Protein 2QDL (pdb70)

InterPro domains:
  IPR002545 CheW-like domain [PF01584] (5-136)
  IPR002545 CheW-like domain [P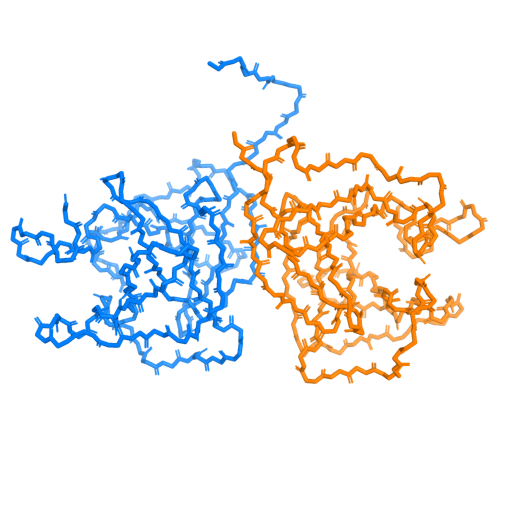S50851] (2-141)
  IPR002545 CheW-like domain [SM00260] (2-136)
  IPR036061 CheW-like domain superfamily [SSF50341] (4-137)
  IPR039315 Chemotaxis protein CheW [PTHR22617] (3-137)

B-factor: mean 21.85, std 10.13, range [3.33, 57.97]

Organism: Caldanaerobacter subterraneus subsp. tengcongensis (strain DSM 15242 / JCM 11007 / NBRC 100824 / MB4) (NCBI:txid273068)

Structure (mmCIF, N/CA/C/O backbone):
data_2QDL
#
_entry.id   2QDL
#
_cell.length_a   51.214
_cell.length_b   62.235
_cell.length_c   55.142
_cell.angle_alpha   90.00
_cell.angle_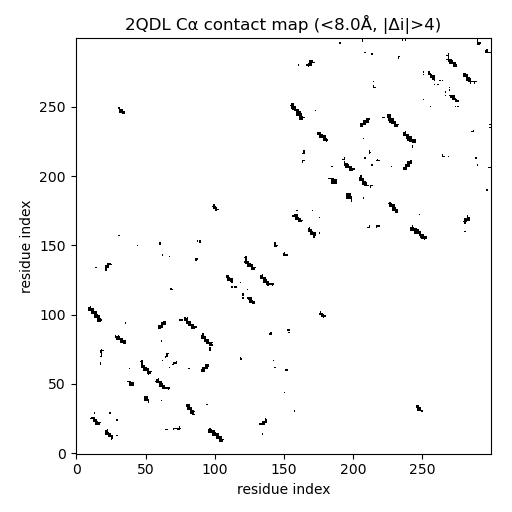beta   115.37
_cell.angle_gamma   90.00
#
_symmetry.space_group_name_H-M   'P 1 21 1'
#
loop_
_entity.id
_entity.type
_entity.pdbx_description
1 polymer 'Chemotaxis signal transduction protein'
2 non-polymer GLYCEROL
3 water water
#
loop_
_atom_site.group_PDB
_atom_site.id
_atom_site.type_symbol
_atom_site.label_atom_id
_atom_site.label_alt_id
_atom_site.label_comp_id
_atom_site.label_asym_id
_atom_site.label_entity_id
_atom_site.label_seq_id
_atom_site.pdbx_PDB_ins_code
_atom_site.Cartn_x
_atom_site.Cartn_y
_atom_site.Cartn_z
_atom_site.occupancy
_atom_site.B_iso_or_equiv
_atom_site.auth_seq_id
_atom_site.auth_comp_id
_atom_site.auth_asym_id
_atom_site.auth_atom_id
_atom_site.pdbx_PDB_model_num
ATOM 1 N N . LYS A 1 2 ? 22.511 36.624 13.797 1.00 29.00 2 LYS A N 1
ATOM 2 C CA . LYS A 1 2 ? 23.782 35.896 14.111 1.00 28.07 2 LYS A CA 1
ATOM 3 C C . LYS A 1 2 ? 25.009 36.801 13.894 1.00 28.03 2 LYS A C 1
ATOM 4 O O . LYS A 1 2 ? 25.193 37.331 12.788 1.00 28.76 2 LYS A O 1
ATOM 6 N N . HIS A 1 3 ? 25.834 36.969 14.933 1.00 26.19 3 HIS A N 1
ATOM 7 C CA . HIS A 1 3 ? 27.157 37.591 14.793 1.00 24.58 3 HIS A CA 1
ATOM 8 C C . HIS A 1 3 ? 28.217 36.601 14.312 1.00 23.24 3 HIS A C 1
ATOM 9 O O . HIS A 1 3 ? 28.468 35.601 14.956 1.00 23.24 3 HIS A O 1
ATOM 16 N N . HIS A 1 4 ? 28.838 36.896 13.179 1.00 21.51 4 HIS A N 1
ATOM 17 C CA . HIS A 1 4 ? 29.834 36.012 12.581 1.00 19.54 4 HIS A CA 1
ATOM 18 C C . HIS A 1 4 ? 31.249 36.441 12.974 1.00 18.72 4 HIS A C 1
ATOM 19 O O . HIS A 1 4 ? 31.490 37.586 13.377 1.00 18.90 4 HIS A O 1
ATOM 26 N N . HIS A 1 5 ? 32.179 35.507 12.853 1.00 17.72 5 HIS A N 1
ATOM 27 C CA . HIS A 1 5 ? 33.546 35.720 13.272 1.00 16.78 5 HIS A CA 1
ATOM 28 C C . HIS A 1 5 ? 34.451 35.549 12.073 1.00 16.21 5 HIS A C 1
ATOM 29 O O . HIS A 1 5 ? 34.210 34.694 11.232 1.00 16.51 5 HIS A O 1
ATOM 36 N N . HIS A 1 6 ? 35.511 36.337 11.986 1.00 15.73 6 HIS A N 1
ATOM 37 C CA . HIS A 1 6 ? 36.490 36.066 10.944 1.00 15.83 6 HIS A CA 1
ATOM 38 C C . HIS A 1 6 ? 37.911 35.756 11.481 1.00 16.50 6 HIS A C 1
ATOM 39 O O . HIS A 1 6 ? 38.932 36.012 10.809 1.00 17.26 6 HIS A O 1
ATOM 46 N N . HIS A 1 7 ? 37.976 35.226 12.696 1.00 16.76 7 HIS A N 1
ATOM 47 C CA . HIS A 1 7 ? 39.278 34.943 13.318 1.00 17.12 7 HIS A CA 1
ATOM 48 C C . HIS A 1 7 ? 40.116 33.910 12.540 1.00 16.19 7 HIS A C 1
ATOM 49 O O . HIS A 1 7 ? 41.297 34.091 12.313 1.00 16.18 7 HIS A O 1
ATOM 56 N N . HIS A 1 8 ? 39.498 32.816 12.149 1.00 15.62 8 HIS A N 1
ATOM 57 C CA . HIS A 1 8 ? 40.205 31.800 11.411 1.00 15.70 8 HIS A CA 1
ATOM 58 C C . HIS A 1 8 ? 39.257 31.199 10.383 1.00 15.51 8 HIS A C 1
ATOM 59 O O . HIS A 1 8 ? 38.045 31.290 10.529 1.00 15.73 8 HIS A O 1
ATOM 66 N N . PRO A 1 9 ? 39.808 30.613 9.317 1.00 16.20 9 PRO A N 1
ATOM 67 C CA . PRO A 1 9 ? 38.979 29.980 8.273 1.00 15.91 9 PRO A CA 1
ATOM 68 C C . PRO A 1 9 ? 38.006 28.926 8.835 1.00 16.19 9 PRO A C 1
ATOM 69 O O . PRO A 1 9 ? 38.396 28.077 9.657 1.00 14.48 9 PRO A O 1
ATOM 73 N N . MET A 1 10 ? 36.739 29.002 8.427 1.00 16.80 10 MET A N 1
ATOM 74 C CA . MET A 1 10 ? 35.771 27.975 8.783 1.00 17.78 10 MET A CA 1
ATOM 75 C C . MET A 1 10 ? 35.181 27.328 7.501 1.00 17.40 10 MET A C 1
ATOM 76 O O . MET A 1 10 ? 34.117 27.749 7.005 1.00 16.64 10 MET A O 1
ATOM 81 N N . PRO A 1 11 ? 35.890 26.305 6.963 1.00 17.50 11 PRO A N 1
ATOM 82 C CA . PRO A 1 11 ? 35.567 25.664 5.660 1.00 16.79 11 PRO A CA 1
ATOM 83 C C . PRO A 1 11 ? 34.231 24.936 5.634 1.00 16.02 11 PRO A C 1
ATOM 84 O O . PRO A 1 11 ? 33.746 24.504 6.672 1.00 16.10 11 PRO A O 1
ATOM 88 N N . LYS A 1 12 ? 33.639 24.808 4.447 1.00 15.59 12 LYS A N 1
ATOM 89 C CA . LYS A 1 12 ? 32.517 23.882 4.249 1.00 13.49 12 LYS A CA 1
ATOM 90 C C . LYS A 1 12 ? 32.951 22.467 4.678 1.00 13.24 12 LYS A C 1
ATOM 91 O O . LYS A 1 12 ? 34.007 21.962 4.228 1.00 12.79 12 LYS A O 1
ATOM 97 N N . LYS A 1 13 ? 32.181 21.838 5.563 1.00 11.81 13 LYS A N 1
ATOM 98 C CA . LYS A 1 13 ? 32.483 20.459 5.988 1.00 13.13 13 LYS A CA 1
ATOM 99 C C . LYS A 1 13 ? 31.409 19.528 5.426 1.00 12.67 13 LYS A C 1
ATOM 100 O O . LYS A 1 13 ? 30.212 19.732 5.670 1.00 12.14 13 LYS A O 1
ATOM 106 N N . ILE A 1 14 ? 31.843 18.551 4.633 1.00 12.38 14 ILE A N 1
ATOM 107 C CA . ILE A 1 14 ? 30.942 17.549 4.075 1.00 13.34 14 ILE A CA 1
ATOM 108 C C . ILE A 1 14 ? 31.094 16.216 4.819 1.00 13.15 14 ILE A C 1
ATOM 109 O O . ILE A 1 14 ? 32.202 15.715 5.001 1.00 13.86 14 ILE A O 1
ATOM 114 N N . VAL A 1 15 ? 29.969 15.674 5.273 1.00 12.78 15 VAL A N 1
ATOM 115 C CA . VAL A 1 15 ? 29.884 14.298 5.777 1.00 12.00 15 VAL A CA 1
ATOM 116 C C . VAL A 1 15 ? 29.743 13.393 4.571 1.00 11.58 15 VAL A C 1
ATOM 117 O O . VAL A 1 15 ? 28.797 13.541 3.760 1.00 10.43 15 VAL A O 1
ATOM 121 N N . VAL A 1 16 ? 30.712 12.484 4.450 1.00 10.23 16 VAL A N 1
ATOM 122 C CA . VAL A 1 16 ? 30.819 11.571 3.327 1.00 9.61 16 VAL A CA 1
ATOM 123 C C . VAL A 1 16 ? 30.376 10.189 3.793 1.00 9.84 16 VAL A C 1
ATOM 124 O O . VAL A 1 16 ? 30.814 9.682 4.839 1.00 10.74 16 VAL A O 1
ATOM 128 N N . PHE A 1 17 ? 29.473 9.604 3.022 1.00 9.60 17 PHE A N 1
ATOM 129 C CA . PHE A 1 17 ? 28.928 8.316 3.302 1.00 10.28 17 PHE A CA 1
ATOM 130 C C . PHE A 1 17 ? 28.903 7.523 2.013 1.00 11.10 17 PHE A C 1
ATOM 131 O O . PHE A 1 17 ? 28.974 8.075 0.917 1.00 11.59 17 PHE A O 1
ATOM 139 N N . SER A 1 18 ? 28.810 6.205 2.116 1.00 11.24 18 SER A N 1
ATOM 140 C CA . SER A 1 18 ? 28.845 5.443 0.896 1.00 9.88 18 SER A CA 1
ATOM 141 C C . SER A 1 18 ? 27.503 4.762 0.668 1.00 8.48 18 SER A C 1
ATOM 142 O O . SER A 1 18 ? 26.770 4.506 1.608 1.00 5.54 18 SER A O 1
ATOM 145 N N . LEU A 1 19 ? 27.181 4.558 -0.606 1.00 8.09 19 LEU A N 1
ATOM 146 C CA . LEU A 1 19 ? 26.034 3.749 -1.033 1.00 9.21 19 LEU A CA 1
ATOM 147 C C . LEU A 1 19 ? 26.589 2.768 -2.075 1.00 10.41 19 LEU A C 1
ATOM 148 O O . LEU A 1 19 ? 27.012 3.196 -3.140 1.00 10.24 19 LEU A O 1
ATOM 153 N N . ALA A 1 20 ? 26.617 1.476 -1.744 1.00 12.32 20 ALA A N 1
ATOM 154 C CA . ALA A 1 20 ? 27.266 0.461 -2.585 1.00 14.72 20 ALA A CA 1
ATOM 155 C C . ALA A 1 20 ? 28.693 0.945 -2.895 1.00 16.75 20 ALA A C 1
ATOM 156 O O . ALA A 1 20 ? 29.445 1.297 -1.966 1.00 16.77 20 ALA A O 1
ATOM 158 N N . GLU A 1 21 ? 29.079 1.014 -4.165 1.00 18.63 21 GLU A N 1
ATOM 159 C CA . GLU A 1 21 ? 30.476 1.371 -4.422 1.00 22.03 21 GLU A CA 1
ATOM 160 C C . GLU A 1 21 ? 30.691 2.895 -4.648 1.00 21.99 21 GLU A C 1
ATOM 161 O O . GLU A 1 21 ? 31.714 3.302 -5.206 1.00 23.51 21 GLU A O 1
ATOM 167 N N . GLU A 1 22 ? 29.749 3.731 -4.194 1.00 20.99 22 GLU A N 1
ATOM 168 C CA . GLU A 1 22 ? 29.775 5.158 -4.550 1.00 19.54 22 GLU A CA 1
ATOM 169 C C . GLU A 1 22 ? 29.764 6.091 -3.321 1.00 18.30 22 GLU A C 1
ATOM 170 O O . GLU A 1 22 ? 29.263 5.714 -2.247 1.00 18.32 22 GLU A O 1
ATOM 176 N N . LEU A 1 23 ? 30.321 7.286 -3.490 1.00 16.25 23 LEU A N 1
ATOM 177 C CA . LEU A 1 23 ? 30.452 8.257 -2.389 1.00 15.99 23 LEU A CA 1
ATOM 178 C C . LEU A 1 23 ? 29.465 9.387 -2.565 1.00 14.69 23 LEU A C 1
ATOM 179 O O . LEU A 1 23 ? 29.302 9.900 -3.675 1.00 14.15 23 LEU A O 1
ATOM 184 N N . TYR A 1 24 ? 28.792 9.736 -1.473 1.00 12.56 24 TYR A N 1
ATOM 185 C CA . TYR A 1 24 ? 27.819 10.812 -1.471 1.00 13.51 24 TYR A CA 1
ATOM 186 C C . TYR A 1 24 ? 28.127 11.701 -0.290 1.00 12.88 24 TYR A C 1
ATOM 187 O O . TYR A 1 24 ? 28.751 11.245 0.682 1.00 12.69 24 TYR A O 1
ATOM 196 N N . GLY A 1 25 ? 27.698 12.957 -0.358 1.00 12.75 25 GLY A N 1
ATOM 197 C CA . GLY A 1 25 ? 27.871 13.835 0.791 1.00 12.13 25 GLY A CA 1
ATOM 198 C C . GLY A 1 25 ? 26.743 14.792 1.127 1.00 11.83 25 GLY A C 1
ATOM 199 O O . GLY A 1 25 ? 25.904 15.126 0.282 1.00 11.32 25 GLY A O 1
ATOM 200 N N . LEU A 1 26 ? 26.755 15.242 2.378 1.00 11.08 26 LEU A N 1
ATOM 201 C CA . LEU A 1 26 ? 25.885 16.313 2.842 1.00 12.24 26 LEU A CA 1
ATOM 202 C C . LEU A 1 26 ? 26.713 17.283 3.671 1.00 11.72 26 LEU A C 1
ATOM 203 O O . LEU A 1 26 ? 27.653 16.867 4.368 1.00 11.21 26 LEU A O 1
ATOM 208 N N . ASP A 1 27 ? 26.367 18.560 3.599 1.00 11.96 27 ASP A N 1
ATOM 209 C CA . ASP A 1 27 ? 26.931 19.545 4.506 1.00 12.28 27 ASP A CA 1
ATOM 210 C C . ASP A 1 27 ? 26.546 19.110 5.914 1.00 11.95 27 ASP A C 1
ATOM 211 O O . ASP A 1 27 ? 25.406 18.753 6.165 1.00 11.09 27 ASP A O 1
ATOM 216 N N . ILE A 1 28 ? 27.522 19.111 6.817 1.00 12.47 28 ILE A N 1
ATOM 217 C CA . ILE A 1 28 ? 27.289 18.846 8.247 1.00 12.36 28 ILE A CA 1
ATOM 218 C C . ILE A 1 28 ? 26.120 19.685 8.813 1.00 12.15 28 ILE A C 1
ATOM 219 O O . ILE A 1 28 ? 25.426 19.239 9.711 1.00 12.19 28 ILE A O 1
ATOM 224 N N . PHE A 1 29 ? 25.906 20.884 8.272 1.00 12.17 29 PHE A N 1
ATOM 225 C CA . PHE A 1 29 ? 24.806 21.744 8.660 1.00 12.63 29 PHE A CA 1
ATOM 226 C C . PHE A 1 29 ? 23.459 21.052 8.439 1.00 13.74 29 PHE A C 1
ATOM 227 O O . PHE A 1 29 ? 22.516 21.285 9.192 1.00 14.36 29 PHE A O 1
ATOM 235 N N . ASP A 1 30 ? 23.363 20.210 7.403 1.00 13.58 30 ASP A N 1
ATOM 236 C CA . ASP A 1 30 ? 22.128 19.472 7.110 1.00 13.98 30 ASP A CA 1
ATOM 237 C C . ASP A 1 30 ? 21.992 18.148 7.845 1.00 14.28 30 ASP A C 1
ATOM 238 O O . ASP A 1 30 ? 20.916 17.536 7.820 1.00 14.82 30 ASP A O 1
ATOM 243 N N . VAL A 1 31 ? 23.079 17.705 8.484 1.00 13.78 31 VAL A N 1
ATOM 244 C CA . VAL A 1 31 ? 23.099 16.470 9.276 1.00 13.03 31 VAL A CA 1
ATOM 245 C C . VAL A 1 31 ? 22.766 16.763 10.763 1.00 13.68 31 VAL A C 1
ATOM 246 O O . VAL A 1 31 ? 23.633 17.183 11.538 1.00 14.51 31 VAL A O 1
ATOM 250 N N . HIS A 1 32 ? 21.516 16.540 11.163 1.00 13.77 32 HIS A N 1
ATOM 251 C CA . HIS A 1 32 ? 21.054 16.830 12.530 1.00 13.74 32 HIS A CA 1
ATOM 252 C C . HIS A 1 32 ? 21.567 15.783 13.527 1.00 13.33 32 HIS A C 1
ATOM 253 O O . HIS A 1 32 ? 21.942 16.090 14.655 1.00 12.63 32 HIS A O 1
ATOM 260 N N . GLU A 1 33 ? 21.564 14.539 13.099 1.00 12.21 33 GLU A N 1
ATOM 261 C CA . GLU A 1 33 ? 22.108 13.460 13.879 1.00 13.39 33 GLU A CA 1
ATOM 262 C C . GLU A 1 33 ? 22.243 12.218 13.008 1.00 12.88 33 GLU A C 1
ATOM 263 O O . GLU A 1 33 ? 21.803 12.194 11.855 1.00 11.74 33 GLU A O 1
ATOM 269 N N . VAL A 1 34 ? 22.904 11.216 13.564 1.00 12.52 34 VAL A N 1
ATOM 270 C CA . VAL A 1 34 ? 23.123 9.972 12.894 1.00 12.96 34 VAL A CA 1
ATOM 271 C C . VAL A 1 34 ? 22.755 8.874 13.887 1.00 14.11 34 VAL A C 1
ATOM 272 O O . VAL A 1 34 ? 23.373 8.765 14.960 1.00 13.74 34 VAL A O 1
ATOM 276 N N . VAL A 1 35 ? 21.758 8.073 13.534 1.00 14.58 35 VAL A N 1
ATOM 277 C CA . VAL A 1 35 ? 21.325 6.953 14.387 1.00 16.04 35 VAL A CA 1
ATOM 278 C C . VAL A 1 35 ? 21.664 5.626 13.712 1.00 17.25 35 VAL A C 1
ATOM 279 O O . VAL A 1 35 ? 21.884 5.587 12.518 1.00 16.57 35 VAL A O 1
ATOM 283 N N . LYS A 1 36 ? 21.709 4.537 14.462 1.00 20.26 36 LYS A N 1
ATOM 284 C CA . LYS A 1 36 ? 21.857 3.212 13.820 1.00 23.51 36 LYS A CA 1
ATOM 285 C C . LYS A 1 36 ? 20.690 2.736 12.897 1.00 25.31 36 LYS A C 1
ATOM 286 O O . LYS A 1 36 ? 19.501 3.040 13.153 1.00 24.83 36 LYS A O 1
ATOM 292 N N . ASP A 1 37 ? 21.058 1.995 11.832 1.00 26.84 37 ASP A N 1
ATOM 293 C CA . ASP A 1 37 ? 20.114 1.438 10.853 1.00 28.54 37 ASP A CA 1
ATOM 294 C C . ASP A 1 37 ? 19.434 0.202 11.449 1.00 29.90 37 ASP A C 1
ATOM 295 O O . ASP A 1 37 ? 19.693 -0.926 11.022 1.00 30.86 37 ASP A O 1
ATOM 300 N N . VAL A 1 38 ? 18.572 0.426 12.438 1.00 30.42 38 VAL A N 1
ATOM 301 C CA . VAL A 1 38 ? 17.836 -0.651 13.105 1.00 31.13 38 VAL A CA 1
ATOM 302 C C . VAL A 1 38 ? 16.406 -0.227 13.512 1.00 30.59 38 VAL A C 1
ATOM 303 O O . VAL A 1 38 ? 16.109 0.973 13.735 1.00 30.07 38 VAL A O 1
ATOM 307 N N . SER A 1 39 ? 15.537 -1.241 13.595 1.00 29.86 39 SER A N 1
ATOM 308 C CA . SER A 1 39 ? 14.123 -1.065 13.963 1.00 28.31 39 SER A CA 1
ATOM 309 C C . SER A 1 39 ? 13.405 -0.043 13.085 1.00 26.16 39 SER A C 1
ATOM 310 O O . SER A 1 39 ? 12.760 0.892 13.566 1.00 26.05 39 SER A O 1
ATOM 313 N N . ILE A 1 40 ? 13.547 -0.232 11.780 1.00 24.03 40 ILE A N 1
ATOM 314 C CA . ILE A 1 40 ? 12.695 0.452 10.821 1.00 21.90 40 ILE A CA 1
ATOM 315 C C . ILE A 1 40 ? 11.427 -0.396 10.719 1.00 21.47 40 ILE A C 1
ATOM 316 O O . ILE A 1 40 ? 11.495 -1.604 10.506 1.00 21.17 40 ILE A O 1
ATOM 321 N N . THR A 1 41 ? 10.286 0.238 10.959 1.00 20.44 41 THR A N 1
ATOM 322 C CA . THR A 1 41 ? 9.022 -0.449 10.851 1.00 19.02 41 THR A CA 1
ATOM 323 C C . THR A 1 41 ? 8.453 -0.128 9.490 1.00 19.55 41 THR A C 1
ATOM 324 O O . THR A 1 41 ? 8.192 1.037 9.164 1.00 18.55 41 THR A O 1
ATOM 328 N N . LYS A 1 42 ? 8.273 -1.174 8.696 1.00 20.63 42 LYS A N 1
ATOM 329 C CA . LYS A 1 42 ? 7.735 -1.025 7.363 1.00 22.86 42 LYS A CA 1
ATOM 330 C C . LYS A 1 42 ? 6.276 -0.599 7.443 1.00 22.32 42 LYS A C 1
ATOM 331 O O . LYS A 1 42 ? 5.510 -1.119 8.256 1.00 22.76 42 LYS A O 1
ATOM 337 N N . ILE A 1 43 ? 5.913 0.354 6.599 1.00 22.55 43 ILE A N 1
ATOM 338 C CA . ILE A 1 43 ? 4.555 0.880 6.553 1.00 23.11 43 ILE A CA 1
ATOM 339 C C . ILE A 1 43 ? 3.856 0.418 5.265 1.00 23.25 43 ILE A C 1
ATOM 340 O O . ILE A 1 43 ? 4.366 0.690 4.170 1.00 22.73 43 ILE A O 1
ATOM 345 N N . PRO A 1 44 ? 2.683 -0.259 5.391 1.00 23.42 44 PRO A N 1
ATOM 346 C CA . PRO A 1 44 ? 1.955 -0.773 4.217 1.00 23.30 44 PRO A CA 1
ATOM 347 C C . PRO A 1 44 ? 1.566 0.352 3.267 1.00 22.71 44 PRO A C 1
ATOM 348 O O . PRO A 1 44 ? 1.387 1.484 3.698 1.00 22.45 44 PRO A O 1
ATOM 352 N N . GLU A 1 45 ? 1.453 0.038 1.978 1.00 23.28 45 GLU A N 1
ATOM 353 C CA . GLU A 1 45 ? 0.933 0.978 0.970 1.00 23.51 45 GLU A CA 1
ATOM 354 C C . GLU A 1 45 ? 1.827 2.172 0.697 1.00 22.85 45 GLU A C 1
ATOM 355 O O . GLU A 1 45 ? 1.347 3.213 0.251 1.00 23.40 45 GLU A O 1
ATOM 361 N N . THR A 1 46 ? 3.126 2.049 0.974 1.00 22.05 46 THR A N 1
ATOM 362 C CA . THR A 1 46 ? 4.077 3.112 0.619 1.00 20.48 46 THR A CA 1
ATOM 363 C C . THR A 1 46 ? 4.973 2.664 -0.535 1.00 20.42 46 THR A C 1
ATOM 364 O O . THR A 1 46 ? 5.163 1.461 -0.741 1.00 19.34 46 THR A O 1
ATOM 368 N N . PRO A 1 47 ? 5.560 3.629 -1.275 1.00 20.70 47 PRO A N 1
ATOM 369 C CA . PRO A 1 47 ? 6.567 3.271 -2.269 1.00 20.54 47 PRO A CA 1
ATOM 370 C C . PRO A 1 47 ? 7.688 2.445 -1.648 1.00 20.63 47 PRO A C 1
ATOM 371 O O . PRO A 1 47 ? 8.027 2.608 -0.462 1.00 19.90 47 PRO A O 1
ATOM 375 N N . GLU A 1 48 ? 8.256 1.564 -2.453 1.00 20.61 48 GLU A N 1
ATOM 376 C CA . GLU A 1 48 ? 9.363 0.719 -2.026 1.00 21.64 48 GLU A CA 1
ATOM 377 C C . GLU A 1 48 ? 10.550 1.493 -1.440 1.00 20.23 48 GLU A C 1
ATOM 378 O O . GLU A 1 48 ? 11.208 1.000 -0.538 1.00 20.46 48 GLU A O 1
ATOM 384 N N . PHE A 1 49 ? 10.828 2.688 -1.958 1.00 18.99 49 PHE A N 1
ATOM 385 C CA . PHE A 1 49 ? 11.981 3.480 -1.491 1.00 18.72 49 PHE A CA 1
ATOM 386 C C . PHE A 1 49 ? 11.752 4.090 -0.107 1.00 18.37 49 PHE A C 1
ATOM 387 O O . PHE A 1 49 ? 12.702 4.509 0.537 1.00 17.57 49 PHE A O 1
ATOM 395 N N . ILE A 1 50 ? 10.485 4.146 0.336 1.00 18.38 50 ILE A N 1
ATOM 396 C CA . ILE A 1 50 ? 10.165 4.457 1.731 1.00 18.25 50 ILE A CA 1
ATOM 397 C C . ILE A 1 50 ? 10.275 3.191 2.567 1.00 17.84 50 ILE A C 1
ATOM 398 O O . ILE A 1 50 ? 9.332 2.392 2.656 1.00 18.49 50 ILE A O 1
ATOM 403 N N . GLU A 1 51 ? 11.436 3.004 3.182 1.00 16.36 51 GLU A N 1
ATOM 404 C CA . GLU A 1 51 ? 11.689 1.773 3.914 1.00 15.40 51 GLU A CA 1
ATOM 405 C C . GLU A 1 51 ? 10.713 1.612 5.061 1.00 14.10 51 GLU A C 1
ATOM 406 O O . GLU A 1 51 ? 10.357 0.493 5.428 1.00 13.62 51 GLU A O 1
ATOM 412 N N . GLY A 1 52 ? 10.316 2.739 5.660 1.00 13.51 52 GLY A N 1
ATOM 413 C CA . GLY A 1 52 ? 9.426 2.706 6.793 1.00 12.43 52 GLY A CA 1
ATOM 414 C C . GLY A 1 52 ? 9.618 3.847 7.740 1.00 12.49 52 GLY A C 1
ATOM 415 O O . GLY A 1 52 ? 10.003 4.941 7.347 1.00 13.04 52 GLY A O 1
ATOM 416 N N . ILE A 1 53 ? 9.352 3.590 9.005 1.00 12.09 53 ILE A N 1
ATOM 417 C CA . ILE A 1 53 ? 9.481 4.621 9.980 1.00 13.48 53 ILE A CA 1
ATOM 418 C C . ILE A 1 53 ? 10.283 4.173 11.180 1.00 12.67 53 ILE A C 1
ATOM 419 O O . ILE A 1 53 ? 10.370 2.987 11.479 1.00 12.66 53 ILE A O 1
ATOM 424 N N . ILE A 1 54 ? 10.892 5.145 11.844 1.00 12.32 54 ILE A N 1
ATOM 425 C CA . ILE A 1 54 ? 11.515 4.931 13.148 1.00 11.98 54 ILE A CA 1
ATOM 426 C C . ILE A 1 54 ? 10.833 5.820 14.206 1.00 12.72 54 ILE A C 1
ATOM 427 O O . ILE A 1 54 ? 10.280 6.887 13.915 1.00 12.27 54 ILE A O 1
ATOM 432 N N . ASN A 1 55 ? 10.856 5.338 15.435 1.00 13.38 55 ASN A N 1
ATOM 433 C CA . ASN A 1 55 ? 10.365 6.089 16.560 1.00 14.63 55 ASN A CA 1
ATOM 434 C C . ASN A 1 55 ? 11.574 6.644 17.273 1.00 15.12 55 ASN A C 1
ATOM 435 O O . ASN A 1 55 ? 12.283 5.902 17.968 1.00 15.67 55 ASN A O 1
ATOM 440 N N . LEU A 1 56 ? 11.840 7.924 17.075 1.00 15.35 56 LEU A N 1
ATOM 441 C CA . LEU A 1 56 ? 13.038 8.515 17.665 1.00 16.18 56 LEU A CA 1
ATOM 442 C C . LEU A 1 56 ? 12.626 9.484 18.754 1.00 16.65 56 LEU A C 1
ATOM 443 O O . LEU A 1 56 ? 12.084 10.526 18.454 1.00 16.37 56 LEU A O 1
ATOM 448 N N . ARG A 1 57 ? 12.839 9.095 20.013 1.00 18.11 57 ARG A N 1
ATOM 449 C CA . ARG A 1 57 ? 12.437 9.891 21.189 1.00 19.70 57 ARG A CA 1
ATOM 450 C C . ARG A 1 57 ? 10.966 10.338 21.159 1.00 19.44 57 ARG A C 1
ATOM 451 O O . ARG A 1 57 ? 10.654 11.469 21.533 1.00 20.57 57 ARG A O 1
ATOM 459 N N . GLY A 1 58 ? 10.074 9.465 20.691 1.00 19.69 58 GLY A N 1
ATOM 460 C CA . GLY A 1 58 ? 8.634 9.755 20.679 1.00 18.04 58 GLY A CA 1
ATOM 461 C C . GLY A 1 58 ? 8.138 10.387 19.395 1.00 18.46 58 GLY A C 1
ATOM 462 O O . GLY A 1 58 ? 6.948 10.673 19.268 1.00 16.52 58 GLY A O 1
ATOM 463 N N . LYS A 1 59 ? 9.043 10.638 18.443 1.00 18.43 59 LYS A N 1
ATOM 464 C CA . LYS A 1 59 ? 8.631 11.192 17.145 1.00 19.80 59 LYS A CA 1
ATOM 465 C C . LYS A 1 59 ? 8.723 10.187 16.002 1.00 19.46 59 LYS A C 1
ATOM 466 O O . LYS A 1 59 ? 9.685 9.409 15.901 1.00 19.64 59 LYS A O 1
ATOM 472 N N . ILE A 1 60 ? 7.716 10.250 15.137 1.00 18.98 60 ILE A N 1
ATOM 473 C CA . ILE A 1 60 ? 7.629 9.441 13.934 1.00 18.73 60 ILE A CA 1
ATOM 474 C C . ILE A 1 60 ? 8.539 10.050 12.865 1.00 17.30 60 ILE A C 1
ATOM 475 O O . ILE A 1 60 ? 8.344 11.192 12.462 1.00 17.72 60 ILE A O 1
ATOM 480 N N . ILE A 1 61 ? 9.518 9.273 12.399 1.00 15.75 61 ILE A N 1
ATOM 481 C CA . ILE A 1 61 ? 10.435 9.754 11.364 1.00 13.78 61 ILE A CA 1
ATOM 482 C C . ILE A 1 61 ? 10.437 8.804 10.168 1.00 13.34 61 ILE A C 1
ATOM 483 O O . ILE A 1 61 ? 10.877 7.650 10.290 1.00 12.72 61 ILE A O 1
ATOM 488 N N . PRO A 1 62 ? 9.962 9.296 9.002 1.00 12.70 62 PRO A N 1
ATOM 489 C CA . PRO A 1 62 ? 10.015 8.470 7.804 1.00 12.51 62 PRO A CA 1
ATOM 490 C C . PRO A 1 62 ? 11.451 8.298 7.275 1.00 11.99 62 PRO A C 1
ATOM 491 O O . PRO A 1 62 ? 12.204 9.259 7.202 1.00 12.66 62 PRO A O 1
ATOM 495 N N . VAL A 1 63 ? 11.790 7.068 6.908 1.00 11.75 63 VAL A N 1
ATOM 496 C CA . VAL A 1 63 ? 13.122 6.701 6.469 1.00 11.57 63 VAL A CA 1
ATOM 497 C C . VAL A 1 63 ? 13.109 6.255 5.010 1.00 11.77 63 VAL A C 1
ATOM 498 O O . VAL A 1 63 ? 12.347 5.409 4.618 1.00 10.79 63 VAL A O 1
ATOM 502 N N . ILE A 1 64 ?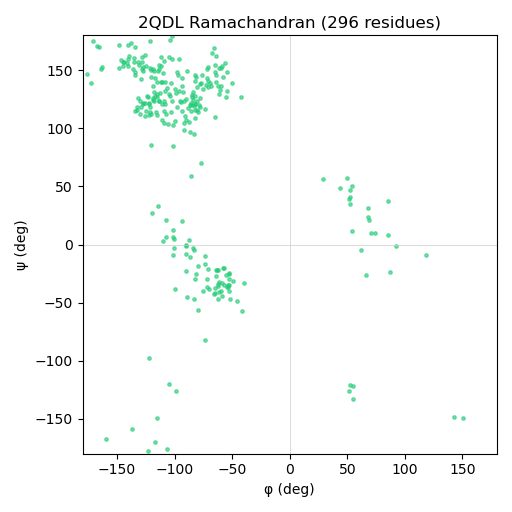 13.966 6.880 4.212 1.00 13.07 64 ILE A N 1
ATOM 503 C CA . ILE A 1 64 ? 14.105 6.542 2.803 1.00 13.09 64 ILE A CA 1
ATOM 504 C C . ILE A 1 64 ? 15.370 5.704 2.607 1.00 11.97 64 ILE A C 1
ATOM 505 O O . ILE A 1 64 ? 16.426 5.957 3.222 1.00 10.66 64 ILE A O 1
ATOM 510 N N . ASP A 1 65 ? 15.234 4.695 1.752 1.00 10.96 65 ASP A N 1
ATOM 511 C CA . ASP A 1 65 ? 16.354 3.941 1.253 1.00 10.86 65 ASP A CA 1
ATOM 512 C C . ASP A 1 65 ? 16.793 4.652 -0.015 1.00 10.18 65 ASP A C 1
ATOM 513 O O . ASP A 1 65 ? 16.076 4.625 -1.017 1.00 11.46 65 ASP A O 1
ATOM 518 N N . LEU A 1 66 ? 17.941 5.343 0.056 1.00 9.32 66 LEU A N 1
ATOM 519 C CA . LEU A 1 66 ? 18.492 6.131 -1.072 1.00 8.08 66 LEU A CA 1
ATOM 520 C C . LEU A 1 66 ? 18.839 5.296 -2.301 1.00 8.50 66 LEU A C 1
ATOM 521 O O . LEU A 1 66 ? 18.685 5.764 -3.426 1.00 9.32 66 LEU A O 1
ATOM 526 N N . LYS A 1 67 ? 19.322 4.074 -2.103 1.00 9.05 67 LYS A N 1
ATOM 527 C CA . LYS A 1 67 ? 19.629 3.178 -3.232 1.00 9.89 67 LYS A CA 1
ATOM 528 C C . LYS A 1 67 ? 18.387 2.872 -4.044 1.00 10.69 67 LYS A C 1
ATOM 529 O O . LYS A 1 67 ? 18.449 2.884 -5.274 1.00 10.92 67 LYS A O 1
ATOM 535 N N . LYS A 1 68 ? 17.258 2.657 -3.356 1.00 10.75 68 LYS A N 1
ATOM 536 C CA . LYS A 1 68 ? 15.974 2.416 -4.012 1.00 11.77 68 LYS A CA 1
ATOM 537 C C . LYS A 1 68 ? 15.427 3.695 -4.650 1.00 12.59 68 LYS A C 1
ATOM 538 O O . LYS A 1 68 ? 14.846 3.667 -5.753 1.00 13.81 68 LYS A O 1
ATOM 544 N N . ARG A 1 69 ? 15.643 4.819 -3.979 1.00 12.49 69 ARG A N 1
ATOM 545 C CA . ARG A 1 69 ? 15.275 6.119 -4.543 1.00 11.77 69 ARG A CA 1
ATOM 546 C C . ARG A 1 69 ? 16.091 6.479 -5.799 1.00 11.85 69 ARG A C 1
ATOM 547 O O . ARG A 1 69 ? 15.529 6.986 -6.783 1.00 11.71 69 ARG A O 1
ATOM 555 N N . PHE A 1 70 ? 17.406 6.216 -5.759 1.00 10.98 70 PHE A N 1
ATOM 556 C CA . PHE A 1 70 ? 18.310 6.567 -6.857 1.00 10.98 70 PHE A CA 1
ATOM 557 C C . PHE A 1 70 ? 18.485 5.465 -7.929 1.00 11.14 70 PHE A C 1
ATOM 558 O O . PHE A 1 70 ? 18.884 5.751 -9.036 1.00 11.53 70 PHE A O 1
ATOM 566 N N . GLY A 1 71 ? 18.217 4.211 -7.571 1.00 12.39 71 GLY A N 1
ATOM 567 C CA . GLY A 1 71 ? 18.427 3.052 -8.453 1.00 12.39 71 GLY A CA 1
ATOM 568 C C . GLY A 1 71 ? 19.849 2.526 -8.401 1.00 12.82 71 GLY A C 1
ATOM 569 O O . GLY A 1 71 ? 20.399 2.106 -9.401 1.00 13.59 71 GLY A O 1
ATOM 570 N N . ILE A 1 72 ? 20.440 2.552 -7.220 1.00 13.31 72 ILE A N 1
ATOM 571 C CA . ILE A 1 72 ? 21.801 2.049 -6.996 1.00 13.54 72 ILE A CA 1
ATOM 572 C C . ILE A 1 72 ? 21.718 0.570 -6.638 1.00 13.72 72 ILE A C 1
ATOM 573 O O . ILE A 1 72 ? 20.714 0.124 -6.053 1.00 14.39 72 ILE A O 1
ATOM 578 N N . GLY A 1 73 ? 22.746 -0.197 -6.998 1.00 12.92 73 GLY A N 1
ATOM 579 C CA . GLY A 1 73 ? 22.825 -1.596 -6.598 1.00 12.50 73 GLY A CA 1
ATOM 580 C C . GLY A 1 73 ? 22.606 -1.778 -5.108 1.00 12.85 73 GLY A C 1
ATOM 581 O O . GLY A 1 73 ? 23.130 -1.005 -4.282 1.00 11.77 73 GLY A O 1
ATOM 582 N N . LYS A 1 74 ? 21.847 -2.819 -4.750 1.00 13.11 74 LYS A N 1
ATOM 583 C CA . LYS A 1 74 ? 21.473 -3.037 -3.345 1.00 13.18 74 LYS A CA 1
ATOM 584 C C . LYS A 1 74 ? 22.538 -3.811 -2.598 1.00 14.04 74 LYS A C 1
ATOM 585 O O . LYS A 1 74 ? 22.272 -4.892 -2.066 1.00 12.82 74 LYS A O 1
ATOM 591 N N . ARG A 1 75 ? 23.755 -3.251 -2.561 1.00 14.78 75 ARG A N 1
ATOM 592 C CA . ARG A 1 75 ? 24.874 -3.880 -1.829 1.00 14.87 75 ARG A CA 1
ATOM 593 C C . ARG A 1 75 ? 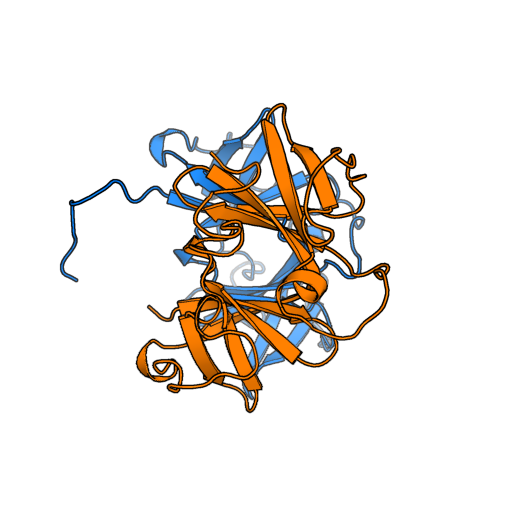25.495 -2.841 -0.901 1.00 13.91 75 ARG A C 1
ATOM 594 O O . ARG A 1 75 ? 25.369 -1.654 -1.142 1.00 13.10 75 ARG A O 1
ATOM 602 N N . GLY A 1 76 ? 26.172 -3.305 0.144 1.00 13.86 76 GLY A N 1
ATOM 603 C CA . GLY A 1 76 ? 27.022 -2.427 0.974 1.00 14.85 76 GLY A CA 1
ATOM 604 C C . GLY A 1 76 ? 26.549 -2.351 2.414 1.00 15.26 76 GLY A C 1
ATOM 605 O O . GLY A 1 76 ? 27.233 -1.803 3.268 1.00 14.57 76 GLY A O 1
ATOM 606 N N . LYS A 1 77 ? 25.376 -2.912 2.686 1.00 16.04 77 LYS A N 1
ATOM 607 C CA . LYS A 1 77 ? 24.844 -2.861 4.039 1.00 17.70 77 LYS A CA 1
ATOM 608 C C . LYS A 1 77 ? 25.656 -3.721 5.005 1.00 18.28 77 LYS A C 1
ATOM 609 O O . LYS A 1 77 ? 26.010 -4.850 4.682 1.00 19.02 77 LYS A O 1
ATOM 615 N N . SER A 1 78 ? 25.881 -3.196 6.205 1.00 18.97 78 SER A N 1
ATOM 616 C CA . SER A 1 78 ? 26.543 -3.920 7.287 1.00 19.05 78 SER A CA 1
ATOM 617 C C . SER A 1 78 ? 26.191 -3.265 8.640 1.00 19.55 78 SER A C 1
ATOM 618 O O . SER A 1 78 ? 25.294 -2.433 8.732 1.00 18.69 78 SER A O 1
ATOM 621 N N . LYS A 1 79 ? 26.917 -3.655 9.683 1.00 20.17 79 LYS A N 1
ATOM 622 C CA . LYS A 1 79 ? 26.786 -3.039 10.991 1.00 20.58 79 LYS A CA 1
ATOM 623 C C . LYS A 1 79 ? 27.157 -1.570 10.998 1.00 19.20 79 LYS A C 1
ATOM 624 O O . LYS A 1 79 ? 26.753 -0.845 11.902 1.00 19.53 79 LYS A O 1
ATOM 630 N N . ASP A 1 80 ? 27.950 -1.138 10.015 1.00 18.08 80 ASP A N 1
ATOM 631 C CA . ASP A 1 80 ? 28.278 0.267 9.853 1.00 16.66 80 ASP A CA 1
ATOM 632 C C . ASP A 1 80 ? 27.127 1.108 9.299 1.00 15.88 80 ASP A C 1
ATOM 633 O O . ASP A 1 80 ? 27.218 2.357 9.262 1.00 13.72 80 ASP A O 1
ATOM 638 N N . SER A 1 81 ? 26.061 0.438 8.843 1.00 14.45 81 SER A N 1
ATOM 639 C CA . SER A 1 81 ? 24.906 1.158 8.314 1.00 14.31 81 SER A CA 1
ATOM 640 C C . SER A 1 81 ? 24.336 2.109 9.375 1.00 13.40 81 SER A C 1
ATOM 641 O O . SER A 1 81 ? 24.339 1.800 10.568 1.00 13.05 81 SER A O 1
ATOM 644 N N . ARG A 1 82 ? 23.858 3.260 8.915 1.00 12.98 82 ARG A N 1
ATOM 645 C CA . ARG A 1 82 ? 23.261 4.266 9.786 1.00 11.84 82 ARG A CA 1
ATOM 646 C C . ARG A 1 82 ? 22.045 4.930 9.158 1.00 11.52 82 ARG A C 1
ATOM 647 O O . ARG A 1 82 ? 21.747 4.761 7.965 1.00 10.20 82 ARG A O 1
ATOM 655 N N . ILE A 1 83 ? 21.366 5.718 9.983 1.00 11.01 83 ILE A N 1
ATOM 656 C CA . ILE A 1 83 ? 20.307 6.578 9.527 1.00 11.27 83 ILE A CA 1
ATOM 657 C C . ILE A 1 83 ? 20.661 8.009 9.863 1.00 10.26 83 ILE A C 1
ATOM 658 O O . ILE A 1 83 ? 20.682 8.403 11.034 1.00 8.75 83 ILE A O 1
ATOM 663 N N . ILE A 1 84 ? 20.913 8.779 8.812 1.00 9.75 84 ILE A N 1
ATOM 664 C CA . ILE A 1 84 ? 21.201 10.213 8.943 1.00 10.35 84 ILE A CA 1
ATOM 665 C C . ILE A 1 84 ? 19.894 10.966 9.035 1.00 11.30 84 ILE A C 1
ATOM 666 O O . ILE A 1 84 ? 19.061 10.915 8.108 1.00 11.89 84 ILE A O 1
ATOM 671 N N . ILE A 1 85 ? 19.717 11.656 10.156 1.00 11.42 85 ILE A N 1
ATOM 672 C CA . ILE A 1 85 ? 18.530 12.482 10.368 1.00 11.71 85 ILE A CA 1
ATOM 673 C C . ILE A 1 85 ? 18.749 13.853 9.765 1.00 11.67 85 ILE A C 1
ATOM 674 O O . ILE A 1 85 ? 19.703 14.569 10.103 1.00 11.83 85 ILE A O 1
ATOM 679 N N . VAL A 1 86 ? 17.865 14.199 8.842 1.00 11.09 86 VAL A N 1
ATOM 680 C CA . VAL A 1 86 ? 17.893 15.495 8.182 1.00 11.26 86 VAL A CA 1
ATOM 681 C C . VAL A 1 86 ? 16.515 16.199 8.387 1.00 12.50 86 VAL A C 1
ATOM 682 O O . VAL A 1 86 ? 15.628 15.685 9.072 1.00 11.51 86 VAL A O 1
ATOM 686 N N . GLU A 1 87 ? 16.361 17.375 7.796 1.00 14.25 87 GLU A N 1
ATOM 687 C CA . GLU A 1 87 ? 15.112 18.131 7.863 1.00 16.56 87 GLU A CA 1
ATOM 688 C C . GLU A 1 87 ? 14.773 18.564 6.455 1.00 16.15 87 GLU A C 1
ATOM 689 O O . GLU A 1 87 ? 15.609 19.105 5.770 1.00 16.69 87 GLU A O 1
ATOM 695 N N . ILE A 1 88 ? 13.575 18.233 6.012 1.00 16.49 88 ILE A N 1
ATOM 696 C CA . ILE A 1 88 ? 13.124 18.514 4.671 1.00 17.35 88 ILE A CA 1
ATOM 697 C C . ILE A 1 88 ? 11.775 19.190 4.850 1.00 18.71 88 ILE A C 1
ATOM 698 O O . ILE A 1 88 ? 10.846 18.615 5.449 1.00 18.35 88 ILE A O 1
ATOM 703 N N . LEU A 1 89 ? 11.719 20.432 4.376 1.00 20.07 89 LEU A N 1
ATOM 704 C CA . LEU A 1 89 ? 10.561 21.301 4.476 1.00 20.93 89 LEU A CA 1
ATOM 705 C C . LEU A 1 89 ? 10.077 21.382 5.920 1.00 20.82 89 LEU A C 1
ATOM 706 O O . LEU A 1 89 ? 8.889 21.219 6.198 1.00 20.94 89 LEU A O 1
ATOM 711 N N . GLY A 1 90 ? 11.022 21.599 6.835 1.00 20.71 90 GLY A N 1
ATOM 712 C CA . GLY A 1 90 ? 10.714 21.746 8.256 1.00 20.93 90 GLY A CA 1
ATOM 713 C C . GLY A 1 90 ? 10.269 20.483 8.974 1.00 20.98 90 GLY A C 1
ATOM 714 O O . GLY A 1 90 ? 9.802 20.555 10.102 1.00 21.02 90 GLY A O 1
ATOM 715 N N . GLN A 1 91 ? 10.400 19.327 8.310 1.00 21.29 91 GLN A N 1
ATOM 716 C CA . GLN A 1 91 ? 10.052 18.020 8.874 1.00 20.82 91 GLN A CA 1
ATOM 717 C C . GLN A 1 91 ? 11.272 17.120 8.977 1.00 19.64 91 GLN A C 1
ATOM 718 O O . GLN A 1 91 ? 12.131 17.132 8.084 1.00 19.31 91 GLN A O 1
ATOM 724 N N . LYS A 1 92 ? 11.337 16.315 10.039 1.00 17.96 92 LYS A N 1
ATOM 725 C CA . LYS A 1 92 ? 12.409 15.334 10.194 1.00 17.33 92 LYS A CA 1
ATOM 726 C C . LYS A 1 92 ? 12.270 14.139 9.235 1.00 15.81 92 LYS A C 1
ATOM 727 O O . LYS A 1 92 ? 11.177 13.596 9.046 1.00 14.76 92 LYS A O 1
ATOM 733 N N . ALA A 1 93 ? 13.395 13.737 8.643 1.00 14.15 93 ALA A N 1
ATOM 734 C CA . ALA A 1 93 ? 13.447 12.587 7.747 1.00 12.76 93 ALA A CA 1
ATOM 735 C C . ALA A 1 93 ? 14.745 11.828 8.010 1.00 12.82 93 ALA A C 1
ATOM 736 O O . ALA A 1 93 ? 15.698 12.399 8.565 1.00 13.11 93 ALA A O 1
ATOM 738 N N . GLY A 1 94 ? 14.755 10.533 7.677 1.00 12.39 94 GLY A N 1
ATOM 739 C CA . GLY A 1 94 ? 15.918 9.678 7.831 1.00 10.37 94 GLY A CA 1
ATOM 740 C C . GLY A 1 94 ? 16.374 9.138 6.482 1.00 10.39 94 GLY A C 1
ATOM 741 O O . GLY A 1 94 ? 15.557 8.743 5.638 1.00 9.47 94 GLY A O 1
ATOM 742 N N . LEU A 1 95 ? 17.682 9.152 6.263 1.00 9.95 95 LEU A N 1
ATOM 743 C CA . LEU A 1 95 ? 18.278 8.619 5.035 1.00 9.64 95 LEU A CA 1
ATOM 744 C C . LEU A 1 95 ? 19.203 7.478 5.445 1.00 9.82 95 LEU A C 1
ATOM 745 O O . LEU A 1 95 ? 20.101 7.669 6.282 1.00 8.95 95 LEU A O 1
ATOM 750 N N . ILE A 1 96 ? 18.960 6.296 4.867 1.00 9.66 96 ILE A N 1
ATOM 751 C CA . ILE A 1 96 ? 19.817 5.129 5.080 1.00 9.67 96 ILE A CA 1
ATOM 752 C C . ILE A 1 96 ? 21.100 5.298 4.291 1.00 10.17 96 ILE A C 1
ATOM 753 O O . ILE A 1 96 ? 21.091 5.686 3.120 1.00 9.85 96 ILE A O 1
ATOM 758 N N . VAL A 1 97 ? 22.213 5.015 4.966 1.00 11.16 97 VAL A N 1
ATOM 759 C CA . VAL A 1 97 ? 23.552 5.040 4.356 1.00 10.07 97 VAL A CA 1
ATOM 760 C C . VAL A 1 97 ? 24.326 3.795 4.828 1.00 9.92 97 VAL A C 1
ATOM 761 O O . VAL A 1 97 ? 24.096 3.320 5.931 1.00 9.92 97 VAL A O 1
ATOM 765 N N . ASP A 1 98 ? 25.252 3.301 4.012 1.00 9.50 98 ASP A N 1
ATOM 766 C CA . ASP A 1 98 ? 26.079 2.145 4.372 1.00 11.43 98 ASP A CA 1
ATOM 767 C C . ASP A 1 98 ? 27.111 2.470 5.441 1.00 11.58 98 ASP A C 1
ATOM 768 O O . ASP A 1 98 ? 27.494 1.605 6.194 1.00 12.73 98 ASP A O 1
ATOM 773 N N . ALA A 1 99 ? 27.580 3.705 5.483 1.00 12.48 99 ALA A N 1
ATOM 774 C CA . ALA A 1 99 ? 28.578 4.103 6.485 1.00 12.92 99 ALA A CA 1
ATOM 775 C C . ALA A 1 99 ? 28.846 5.574 6.345 1.00 12.84 99 ALA A C 1
ATOM 776 O O . ALA A 1 99 ? 28.776 6.111 5.261 1.00 12.58 99 ALA A O 1
ATOM 778 N N . VAL A 1 100 ? 29.123 6.215 7.466 1.00 14.38 100 VAL A N 1
ATOM 779 C CA . VAL A 1 100 ? 29.702 7.543 7.511 1.00 14.33 100 VAL A CA 1
ATOM 780 C C . VAL A 1 100 ? 31.217 7.334 7.581 1.00 14.98 100 VAL A C 1
ATOM 781 O O . VAL A 1 100 ? 31.755 6.908 8.612 1.00 15.09 100 VAL A O 1
ATOM 785 N N . HIS A 1 101 ? 31.884 7.572 6.455 1.00 15.26 101 HIS A N 1
ATOM 786 C CA . HIS A 1 101 ? 33.333 7.364 6.347 1.00 16.12 101 HIS A CA 1
ATOM 787 C C . HIS A 1 101 ? 34.155 8.526 6.953 1.00 16.40 101 HIS A C 1
ATOM 788 O O . HIS A 1 101 ? 34.980 8.315 7.845 1.00 16.25 101 HIS A O 1
ATOM 795 N N . GLU A 1 102 ? 33.917 9.742 6.470 1.00 16.22 102 GLU A N 1
ATOM 796 C CA . GLU A 1 102 ? 34.716 10.884 6.882 1.00 16.82 102 GLU A CA 1
ATOM 797 C C . GLU A 1 102 ? 33.932 12.176 6.889 1.00 16.00 102 GLU A C 1
ATOM 798 O O . GLU A 1 102 ? 32.772 12.218 6.466 1.00 16.01 102 GLU A O 1
ATOM 804 N N . VAL A 1 103 ? 34.576 13.202 7.426 1.00 15.00 103 VAL A N 1
ATOM 805 C CA . VAL A 1 103 ? 34.101 14.558 7.438 1.00 14.62 103 VAL A CA 1
ATOM 806 C C . VAL A 1 103 ? 35.229 15.386 6.821 1.00 15.39 103 VAL A C 1
ATOM 807 O O . VAL A 1 103 ? 36.303 15.535 7.407 1.00 14.94 103 VAL A O 1
ATOM 811 N N . ILE A 1 104 ? 34.985 15.898 5.620 1.00 15.22 104 ILE A N 1
ATOM 812 C CA . ILE A 1 104 ? 36.021 16.638 4.915 1.00 16.76 104 ILE A CA 1
ATOM 813 C C . ILE A 1 104 ? 35.709 18.121 4.679 1.00 16.11 104 ILE A C 1
ATOM 814 O O . ILE A 1 104 ? 34.589 18.468 4.363 1.00 15.11 104 ILE A O 1
ATOM 819 N N . PRO A 1 105 ? 36.737 18.980 4.834 1.00 16.22 105 PRO A N 1
ATOM 820 C CA . PRO A 1 105 ? 36.636 20.398 4.518 1.00 15.86 105 PRO A CA 1
ATOM 821 C C . PRO A 1 105 ? 36.834 20.603 3.032 1.00 15.73 105 PRO A C 1
ATOM 822 O O . PRO A 1 105 ? 37.663 19.935 2.417 1.00 15.47 105 PRO A O 1
ATOM 826 N N . ILE A 1 106 ? 36.071 21.506 2.441 1.00 15.99 106 ILE A N 1
ATOM 827 C CA . ILE A 1 106 ? 36.219 21.751 1.016 1.00 17.30 106 ILE A CA 1
ATOM 828 C C . ILE A 1 106 ? 35.904 23.186 0.685 1.00 17.04 106 ILE A C 1
ATOM 829 O O . ILE A 1 106 ? 35.083 23.833 1.355 1.00 17.76 106 ILE A O 1
ATOM 834 N N . ASP A 1 107 ? 36.524 23.674 -0.375 1.00 16.86 107 ASP A N 1
ATOM 835 C CA . ASP A 1 107 ? 36.151 24.978 -0.931 1.00 16.74 107 ASP A CA 1
ATOM 836 C C . ASP A 1 107 ? 34.800 24.862 -1.661 1.00 16.74 107 ASP A C 1
ATOM 837 O O . ASP A 1 107 ? 34.662 24.140 -2.647 1.00 16.26 107 ASP A O 1
ATOM 842 N N . GLU A 1 108 ? 33.803 25.576 -1.162 1.00 17.78 108 GLU A N 1
ATOM 843 C CA . GLU A 1 108 ? 32.476 25.561 -1.756 1.00 18.46 108 GLU A CA 1
ATOM 844 C C . GLU A 1 108 ? 32.502 25.878 -3.261 1.00 19.79 108 GLU A C 1
ATOM 845 O O . GLU A 1 108 ? 31.628 25.440 -4.024 1.00 19.71 108 GLU A O 1
ATOM 851 N N . ASN A 1 109 ? 33.544 26.592 -3.679 1.00 21.44 109 ASN A N 1
ATOM 852 C CA . ASN A 1 109 ? 33.733 27.027 -5.073 1.00 22.95 109 ASN A CA 1
ATOM 853 C C . ASN A 1 109 ? 34.382 25.985 -5.972 1.00 23.78 109 ASN A C 1
ATOM 854 O O . ASN A 1 109 ? 34.533 26.187 -7.180 1.00 24.93 109 ASN A O 1
ATOM 859 N N . SER A 1 110 ? 34.754 24.863 -5.383 1.00 24.22 110 SER A N 1
ATOM 860 C CA . SER A 1 110 ? 35.194 23.714 -6.143 1.00 25.04 110 SER A CA 1
ATOM 861 C C . SER A 1 110 ? 33.979 22.814 -6.484 1.00 24.27 110 SER A C 1
ATOM 862 O O . SER A 1 110 ? 34.106 21.859 -7.243 1.00 24.64 110 SER A O 1
ATOM 865 N N . ILE A 1 111 ? 32.809 23.114 -5.915 1.00 23.25 111 ILE A N 1
ATOM 866 C CA . ILE A 1 111 ? 31.602 22.337 -6.183 1.00 22.61 111 ILE A CA 1
ATOM 867 C C . ILE A 1 111 ? 31.011 22.742 -7.552 1.00 23.16 111 ILE A C 1
ATOM 868 O O . ILE A 1 111 ? 30.648 23.898 -7.767 1.00 22.44 111 ILE A O 1
ATOM 873 N N . GLU A 1 112 ? 30.956 21.777 -8.470 1.00 23.51 112 GLU A N 1
ATOM 874 C CA . GLU A 1 112 ? 30.470 22.004 -9.827 1.00 25.07 112 GLU A CA 1
ATOM 875 C C . GLU A 1 112 ? 29.006 21.605 -9.970 1.00 24.67 112 GLU A C 1
ATOM 876 O O . GLU A 1 112 ? 28.566 20.641 -9.347 1.00 22.76 112 GLU A O 1
ATOM 882 N N . PRO A 1 113 ? 28.254 22.340 -10.823 1.00 25.30 113 PRO A N 1
ATOM 883 C CA . PRO A 1 113 ? 26.863 21.975 -11.099 1.00 24.93 113 PRO A CA 1
ATOM 884 C C . PRO A 1 113 ? 26.890 20.631 -11.804 1.00 24.51 113 PRO A C 1
ATOM 885 O O . PRO A 1 113 ? 27.852 20.356 -12.513 1.00 25.26 113 PRO A O 1
ATOM 889 N N . PRO A 1 114 ? 25.867 19.774 -11.609 1.00 23.89 114 PRO A N 1
ATOM 890 C CA . PRO A 1 114 ? 25.949 18.501 -12.315 1.00 23.80 114 PRO A CA 1
ATOM 891 C C . PRO A 1 114 ? 25.730 18.679 -13.825 1.00 23.18 114 PRO A C 1
ATOM 892 O O . PRO A 1 114 ? 25.025 19.601 -14.225 1.00 23.71 114 PRO A O 1
ATOM 896 N N . PRO A 1 115 ? 26.303 17.789 -14.653 1.00 23.04 115 PRO A N 1
ATOM 897 C CA . PRO A 1 115 ? 25.865 17.823 -16.059 1.00 22.79 115 PRO A CA 1
ATOM 898 C C . PRO A 1 115 ? 24.376 17.393 -16.108 1.00 22.52 115 PRO A C 1
ATOM 899 O O . PRO A 1 115 ? 23.863 16.907 -15.099 1.00 22.23 115 PRO A O 1
ATOM 903 N N . PRO A 1 116 ? 23.700 17.573 -17.267 1.00 22.01 116 PRO A N 1
ATOM 904 C CA . PRO A 1 116 ? 22.267 17.264 -17.400 1.00 21.17 116 PRO A CA 1
ATOM 905 C C . PRO A 1 116 ? 21.898 15.846 -16.965 1.00 20.06 116 PRO A C 1
ATOM 906 O O . PRO A 1 116 ? 20.853 15.647 -16.343 1.00 18.59 116 PRO A O 1
ATOM 910 N N . VAL A 1 117 ? 22.757 14.885 -17.308 1.00 18.78 117 VAL A N 1
ATOM 911 C CA . VAL A 1 117 ? 22.571 13.486 -16.963 1.00 18.57 117 VAL A CA 1
ATOM 912 C C . VAL A 1 117 ? 23.834 12.954 -16.274 1.00 18.92 117 VAL A C 1
ATOM 913 O O . VAL A 1 117 ? 24.934 12.983 -16.850 1.00 20.24 117 VAL A O 1
ATOM 917 N N . THR A 1 118 ? 23.690 12.473 -15.043 1.00 17.77 118 THR A N 1
ATOM 918 C CA . THR A 1 118 ? 24.869 12.051 -14.268 1.00 17.12 118 THR A CA 1
ATOM 919 C C . THR A 1 118 ? 24.609 10.731 -13.538 1.00 15.75 118 THR A C 1
ATOM 920 O O . THR A 1 118 ? 23.721 9.972 -13.933 1.00 15.93 118 THR A O 1
ATOM 924 N N . THR A 1 119 ? 25.383 10.442 -12.490 1.00 14.17 119 THR A N 1
ATOM 925 C CA . THR A 1 119 ? 25.235 9.194 -11.734 1.00 13.47 119 THR A CA 1
ATOM 926 C C . THR A 1 119 ? 23.792 8.928 -11.276 1.00 12.63 119 THR A C 1
ATOM 927 O O . THR A 1 119 ? 23.288 7.817 -11.407 1.00 13.64 119 THR A O 1
ATOM 931 N N . ILE A 1 120 ? 23.141 9.948 -10.712 1.00 12.12 120 ILE A N 1
ATOM 932 C CA . ILE A 1 120 ? 21.746 9.843 -10.267 1.00 10.55 120 ILE A CA 1
ATOM 933 C C . ILE A 1 120 ? 20.985 11.006 -10.876 1.00 10.36 120 ILE A C 1
ATOM 934 O O . ILE A 1 120 ? 21.604 11.960 -11.337 1.00 10.49 120 ILE A O 1
ATOM 939 N N . ASP A 1 121 ? 19.652 10.910 -10.918 1.00 10.71 121 ASP A N 1
ATOM 940 C CA . ASP A 1 121 ? 18.788 12.021 -11.359 1.00 10.69 121 ASP A CA 1
ATOM 941 C C . ASP A 1 121 ? 19.284 13.331 -10.762 1.00 11.65 121 ASP A C 1
ATOM 942 O O . ASP A 1 121 ? 19.429 13.434 -9.550 1.00 12.28 121 ASP A O 1
ATOM 947 N N . THR A 1 122 ? 19.518 14.330 -11.605 1.00 12.22 122 THR A N 1
ATOM 948 C CA . THR A 1 122 ? 19.891 15.656 -11.132 1.00 13.66 122 THR A CA 1
ATOM 949 C C . THR A 1 122 ? 18.876 16.286 -10.151 1.00 13.10 122 THR A C 1
ATOM 950 O O . THR A 1 122 ? 19.232 17.171 -9.406 1.00 12.41 122 THR A O 1
ATOM 954 N N . ALA A 1 123 ? 17.633 15.809 -10.138 1.00 13.00 123 ALA A N 1
ATOM 955 C CA . ALA A 1 123 ? 16.636 16.276 -9.162 1.00 12.73 123 ALA A CA 1
ATOM 956 C C . ALA A 1 123 ? 17.108 16.048 -7.731 1.00 11.85 123 ALA A C 1
ATOM 957 O O . ALA A 1 123 ? 16.614 16.669 -6.786 1.00 11.36 123 ALA A O 1
ATOM 959 N N . PHE A 1 124 ? 18.061 15.137 -7.588 1.00 12.83 124 PHE A N 1
ATOM 960 C CA . PHE A 1 124 ? 18.570 14.706 -6.270 1.00 13.28 124 PHE A CA 1
ATOM 961 C C . PHE A 1 124 ? 19.992 15.204 -6.037 1.00 13.40 124 PHE A C 1
ATOM 962 O O . PHE A 1 124 ? 20.622 14.849 -5.027 1.00 14.54 124 PHE A O 1
ATOM 970 N N . VAL A 1 125 ? 20.521 15.972 -6.979 1.00 13.27 125 VAL A N 1
ATOM 971 C CA . VAL A 1 125 ? 21.925 16.407 -6.907 1.00 13.50 125 VAL A CA 1
ATOM 972 C C . VAL A 1 125 ? 22.034 17.907 -6.706 1.00 13.95 125 VAL A C 1
ATOM 973 O O . VAL A 1 125 ? 21.483 18.695 -7.508 1.00 14.19 125 VAL A O 1
ATOM 977 N N . GLU A 1 126 ? 22.717 18.315 -5.635 1.00 13.85 126 GLU A N 1
ATOM 978 C CA . GLU A 1 126 ? 22.966 19.751 -5.397 1.00 13.72 126 GLU A CA 1
ATOM 979 C C . GLU A 1 126 ? 24.187 20.218 -6.209 1.00 14.45 126 GLU A C 1
ATOM 980 O O . GLU A 1 126 ? 24.170 21.266 -6.862 1.00 13.76 126 GLU A O 1
ATOM 986 N N . GLY A 1 127 ? 25.260 19.435 -6.152 1.00 13.71 127 GLY A N 1
ATOM 987 C CA . GLY A 1 127 ? 26.468 19.787 -6.855 1.00 14.03 127 GLY A CA 1
ATOM 988 C C . GLY A 1 127 ? 27.408 18.610 -6.790 1.00 15.14 127 GLY A C 1
ATOM 989 O O . GLY A 1 127 ? 27.119 17.604 -6.139 1.00 13.72 127 GLY A O 1
ATOM 990 N N . ILE A 1 128 ? 28.533 18.739 -7.479 1.00 16.05 128 ILE A N 1
ATOM 991 C CA . ILE A 1 128 ? 29.516 17.674 -7.508 1.00 18.66 128 ILE A CA 1
ATOM 992 C C . ILE A 1 128 ? 30.846 18.217 -6.990 1.00 20.14 128 ILE A C 1
ATOM 993 O O . ILE A 1 128 ? 31.390 19.165 -7.537 1.00 18.88 128 ILE A O 1
ATOM 998 N N . ALA A 1 129 ? 31.329 17.590 -5.935 1.00 22.91 129 ALA A N 1
ATOM 999 C 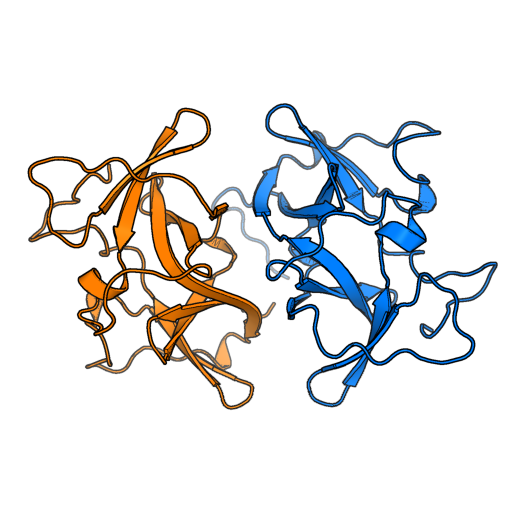CA . ALA A 1 129 ? 32.603 17.891 -5.322 1.00 27.31 129 ALA A CA 1
ATOM 1000 C C . ALA A 1 129 ? 33.596 16.795 -5.701 1.00 30.40 129 ALA A C 1
ATOM 1001 O O . ALA A 1 129 ? 33.225 15.706 -6.144 1.00 30.65 129 ALA A O 1
ATOM 1003 N N . LYS A 1 130 ? 34.878 17.073 -5.555 1.00 35.53 130 LYS A N 1
ATOM 1004 C CA . LYS A 1 130 ? 35.877 16.076 -5.961 1.00 39.67 130 LYS A CA 1
ATOM 1005 C C . LYS A 1 130 ? 36.987 15.894 -4.918 1.00 42.26 130 LYS A C 1
ATOM 1006 O O . LYS A 1 130 ? 37.762 16.823 -4.635 1.00 42.96 130 LYS A O 1
ATOM 1012 N N . THR A 1 131 ? 37.045 14.696 -4.340 1.00 44.93 131 THR A N 1
ATOM 1013 C CA . THR A 1 131 ? 37.912 14.448 -3.186 1.00 47.53 131 THR A CA 1
ATOM 1014 C C . THR A 1 131 ? 38.784 13.221 -3.365 1.00 48.65 131 THR A C 1
ATOM 1015 O O . THR A 1 131 ? 38.308 12.209 -3.892 1.00 49.23 131 THR A O 1
ATOM 1019 N N . ASP A 1 132 ? 40.031 13.297 -2.870 1.00 49.62 132 ASP A N 1
ATOM 1020 C CA . ASP A 1 132 ? 41.078 12.350 -3.237 1.00 49.94 132 ASP A CA 1
ATOM 1021 C C . ASP A 1 132 ? 41.103 12.340 -4.761 1.00 49.78 132 ASP A C 1
ATOM 1022 O O . ASP A 1 132 ? 41.291 13.384 -5.404 1.00 49.54 132 ASP A O 1
ATOM 1027 N N . ASP A 1 133 ? 40.872 11.154 -5.317 1.00 49.52 133 ASP A N 1
ATOM 1028 C CA . ASP A 1 133 ? 40.685 10.962 -6.744 1.00 49.33 133 ASP A CA 1
ATOM 1029 C C . ASP A 1 133 ? 39.225 10.499 -6.965 1.00 48.33 133 ASP A C 1
ATOM 1030 O O . ASP A 1 133 ? 38.914 9.730 -7.890 1.00 48.35 133 ASP A O 1
ATOM 1035 N N . LYS A 1 134 ? 38.341 11.004 -6.103 1.00 46.64 134 LYS A N 1
ATOM 1036 C CA . LYS A 1 134 ? 36.947 10.575 -6.026 1.00 44.79 134 LYS A CA 1
ATOM 1037 C C . LYS A 1 134 ? 35.985 11.676 -6.479 1.00 43.12 134 LYS A C 1
ATOM 1038 O O . LYS A 1 134 ? 36.294 12.883 -6.390 1.00 43.22 134 LYS A O 1
ATOM 1044 N N . MET A 1 135 ? 34.822 11.246 -6.968 1.00 40.53 135 MET A N 1
ATOM 1045 C CA . MET A 1 135 ? 33.696 12.147 -7.216 1.00 37.60 135 MET A CA 1
ATOM 1046 C C . MET A 1 135 ? 32.751 12.032 -6.031 1.00 34.35 135 MET A C 1
ATOM 1047 O O . MET A 1 135 ? 32.418 10.915 -5.585 1.00 34.98 135 MET A O 1
ATOM 1052 N N . ILE A 1 136 ? 32.359 13.172 -5.476 1.00 29.82 136 ILE A N 1
ATOM 1053 C CA . ILE A 1 136 ? 31.352 13.152 -4.435 1.00 25.20 136 ILE A CA 1
ATOM 1054 C C . ILE A 1 136 ? 30.168 14.003 -4.852 1.00 22.25 136 ILE A C 1
ATOM 1055 O O . ILE A 1 136 ? 30.268 15.212 -4.931 1.00 21.60 136 ILE A O 1
ATOM 1060 N N . ILE A 1 137 ? 29.038 13.345 -5.062 1.00 19.30 137 ILE A N 1
ATOM 1061 C CA . ILE A 1 137 ? 27.781 14.014 -5.309 1.00 16.47 137 ILE A CA 1
ATOM 1062 C C . ILE A 1 137 ? 27.204 14.459 -4.000 1.00 14.44 137 ILE A C 1
ATOM 1063 O O . ILE A 1 137 ? 27.015 13.657 -3.095 1.00 14.67 137 ILE A O 1
ATOM 1068 N N . ILE A 1 138 ? 26.954 15.762 -3.910 1.00 12.08 138 ILE A N 1
ATOM 1069 C CA . ILE A 1 138 ? 26.282 16.341 -2.795 1.00 10.79 138 ILE A CA 1
ATOM 1070 C C . ILE A 1 138 ? 24.795 16.222 -3.100 1.00 11.62 138 ILE A C 1
ATOM 1071 O O . ILE A 1 138 ? 24.290 16.751 -4.125 1.00 11.45 138 ILE A O 1
ATOM 1076 N N . ILE A 1 139 ? 24.097 15.524 -2.221 1.00 10.62 139 ILE A N 1
ATOM 1077 C CA . ILE A 1 139 ? 22.685 15.231 -2.420 1.00 11.69 139 ILE A CA 1
ATOM 1078 C C . ILE A 1 139 ? 21.811 16.442 -2.102 1.00 11.84 139 ILE A C 1
ATOM 1079 O O . ILE A 1 139 ? 22.068 17.168 -1.139 1.00 13.51 139 ILE A O 1
ATOM 1084 N N . LYS A 1 140 ? 20.800 16.667 -2.928 1.00 10.81 140 LYS A N 1
ATOM 1085 C CA . LYS A 1 140 ? 19.794 17.688 -2.673 1.00 10.23 140 LYS A CA 1
ATOM 1086 C C . LYS A 1 140 ? 18.644 16.998 -1.991 1.00 9.93 140 LYS A C 1
ATOM 1087 O O . LYS A 1 140 ? 18.094 16.018 -2.511 1.00 8.32 140 LYS A O 1
ATOM 1093 N N . LEU A 1 141 ? 18.287 17.500 -0.810 1.00 10.53 141 LEU A N 1
ATOM 1094 C CA . LEU A 1 141 ? 17.260 16.882 0.019 1.00 11.27 141 LEU A CA 1
ATOM 1095 C C . LEU A 1 141 ? 15.834 17.224 -0.382 1.00 12.87 141 LEU A C 1
ATOM 1096 O O . LEU A 1 141 ? 14.916 16.472 -0.064 1.00 14.36 141 LEU A O 1
ATOM 1101 N N . HIS A 1 142 ? 15.638 18.369 -1.034 1.00 14.13 142 HIS A N 1
ATOM 1102 C CA . HIS A 1 142 ? 14.309 18.914 -1.308 1.00 15.21 142 HIS A CA 1
ATOM 1103 C C . HIS A 1 142 ? 13.230 17.898 -1.758 1.00 15.31 142 HIS A C 1
ATOM 1104 O O . HIS A 1 142 ? 12.172 17.795 -1.128 1.00 15.44 142 HIS A O 1
ATOM 1111 N N . PHE A 1 143 ? 13.497 17.174 -2.845 1.00 14.62 143 PHE A N 1
ATOM 1112 C CA . PHE A 1 143 ? 12.495 16.315 -3.465 1.00 15.19 143 PHE A CA 1
ATOM 1113 C C . PHE A 1 143 ? 12.587 14.815 -3.168 1.00 14.40 143 PHE A C 1
ATOM 1114 O O . PHE A 1 143 ? 11.917 14.014 -3.838 1.00 13.82 143 PHE A O 1
ATOM 1122 N N . LEU A 1 144 ? 13.401 14.429 -2.187 1.00 13.10 144 LEU A N 1
ATOM 1123 C CA . LEU A 1 144 ? 13.601 13.013 -1.890 1.00 13.77 144 LEU A CA 1
ATOM 1124 C C . LEU A 1 144 ? 12.291 12.241 -1.669 1.00 15.07 144 LEU A C 1
ATOM 1125 O O . LEU A 1 144 ? 12.171 11.090 -2.095 1.00 14.28 144 LEU A O 1
ATOM 1130 N N . PHE A 1 145 ? 11.305 12.908 -1.071 1.00 17.35 145 PHE A N 1
ATOM 1131 C CA . PHE A 1 145 ? 10.027 12.290 -0.719 1.00 20.24 145 PHE A CA 1
ATOM 1132 C C . PHE A 1 145 ? 8.896 12.605 -1.702 1.00 22.26 145 PHE A C 1
ATOM 1133 O O . PHE A 1 145 ? 7.782 12.112 -1.532 1.00 23.07 145 PHE A O 1
ATOM 1141 N N . GLU A 1 146 ? 9.168 13.433 -2.706 1.00 24.49 146 GLU A N 1
ATOM 1142 C CA . GLU A 1 146 ? 8.125 13.874 -3.616 1.00 27.18 146 GLU A CA 1
ATOM 1143 C C . GLU A 1 146 ? 7.836 12.849 -4.711 1.00 28.67 146 GLU A C 1
ATOM 1144 O O . GLU A 1 146 ? 8.645 12.645 -5.616 1.00 28.68 146 GLU A O 1
ATOM 1150 N N . VAL A 1 147 ? 6.670 12.217 -4.587 1.00 30.65 147 VAL A N 1
ATOM 1151 C CA . VAL A 1 147 ? 6.162 11.197 -5.503 1.00 32.99 147 VAL A CA 1
ATOM 1152 C C . VAL A 1 147 ? 5.099 11.838 -6.396 1.00 34.00 147 VAL A C 1
ATOM 1153 O O . VAL A 1 147 ? 4.027 12.235 -5.911 1.00 34.79 147 VAL A O 1
ATOM 1157 N N . ASN A 1 148 ? 5.385 11.934 -7.700 1.00 34.48 148 ASN A N 1
ATOM 1158 C CA . ASN A 1 148 ? 4.540 12.734 -8.615 1.00 36.13 148 ASN A CA 1
ATOM 1159 C C . ASN A 1 148 ? 4.491 14.149 -7.987 1.00 37.21 148 ASN A C 1
ATOM 1160 O O . ASN A 1 148 ? 5.536 14.687 -7.593 1.00 39.28 148 ASN A O 1
ATOM 1162 N N . GLY A 1 149 ? 3.295 14.757 -7.889 1.00 39.82 149 GLY A N 1
ATOM 1163 C CA . GLY A 1 149 ? 3.249 16.107 -7.314 1.00 41.78 149 GLY A CA 1
ATOM 1164 C C . GLY A 1 149 ? 3.216 16.148 -5.792 1.00 43.22 149 GLY A C 1
ATOM 1165 O O . GLY A 1 149 ? 3.254 17.227 -5.198 1.00 43.91 149 GLY A O 1
ATOM 1166 N N . LYS A 1 150 ? 3.133 14.993 -5.140 1.00 44.90 150 LYS A N 1
ATOM 1167 C CA . LYS A 1 150 ? 2.857 15.013 -3.696 1.00 46.49 150 LYS A CA 1
ATOM 1168 C C . LYS A 1 150 ? 3.941 14.361 -2.839 1.00 46.67 150 LYS A C 1
ATOM 1169 O O . LYS A 1 150 ? 4.629 13.441 -3.271 1.00 46.95 150 LYS A O 1
ATOM 1175 N N . GLU A 1 151 ? 4.075 14.850 -1.616 1.00 47.15 151 GLU A N 1
ATOM 1176 C CA . GLU A 1 151 ? 5.047 14.325 -0.664 1.00 47.32 151 GLU A CA 1
ATOM 1177 C C . GLU A 1 151 ? 4.492 13.116 0.095 1.00 47.39 151 GLU A C 1
ATOM 1178 O O . GLU A 1 151 ? 3.400 13.200 0.668 1.00 47.83 151 GLU A O 1
ATOM 1184 N N . MET A 1 152 ? 5.230 12.002 0.092 1.00 47.09 152 MET A N 1
ATOM 1185 C CA . MET A 1 152 ? 4.775 10.775 0.761 1.00 47.26 152 MET A CA 1
ATOM 1186 C C . MET A 1 152 ? 5.244 10.730 2.214 1.00 46.33 152 MET A C 1
ATOM 1187 O O . MET A 1 152 ? 6.442 10.871 2.494 1.00 46.36 152 MET A O 1
ATOM 1192 N N . LEU A 1 153 ? 4.290 10.550 3.133 1.00 44.93 153 LEU A N 1
ATOM 1193 C CA . LEU A 1 153 ? 4.576 10.501 4.569 1.00 43.59 153 LEU A CA 1
ATOM 1194 C C . LEU A 1 153 ? 5.182 11.818 5.057 1.00 42.68 153 LEU A C 1
ATOM 1195 O O . LEU A 1 153 ? 5.407 12.007 6.250 1.00 43.04 153 LEU A O 1
ATOM 1200 N N . LEU A 1 154 ? 5.440 12.724 4.110 1.00 40.27 154 LEU A N 1
ATOM 1201 C CA . LEU A 1 154 ? 6.039 14.009 4.398 1.00 40.27 154 LEU A CA 1
ATOM 1202 C C . LEU A 1 154 ? 5.086 14.986 5.080 1.00 40.27 154 LEU A C 1
ATOM 1203 O O . LEU A 1 154 ? 5.073 15.106 6.330 1.00 42.10 154 LEU A O 1
ATOM 1208 N N . ASN A 1 155 ? 4.259 15.627 4.222 1.00 42.73 155 ASN A N 1
ATOM 1209 C CA . ASN A 1 155 ? 4.073 17.111 4.295 1.00 43.62 155 ASN A CA 1
ATOM 1210 C C . ASN A 1 155 ? 3.476 17.712 5.550 1.00 44.22 155 ASN A C 1
ATOM 1211 O O . ASN A 1 155 ? 3.377 18.957 5.612 1.00 44.78 155 ASN A O 1
ATOM 1213 N N . MET B 1 10 ? 22.718 26.214 17.769 1.00 32.19 10 MET B N 1
ATOM 1214 C CA . MET B 1 10 ? 23.396 25.020 17.168 1.00 32.27 10 MET B CA 1
ATOM 1215 C C . MET B 1 10 ? 23.867 24.034 18.264 1.00 31.79 10 MET B C 1
ATOM 1216 O O . MET B 1 10 ? 24.826 24.323 19.005 1.00 32.36 10 MET B O 1
ATOM 1218 N N . PRO B 1 11 ? 23.187 22.873 18.389 1.00 30.58 11 PRO B N 1
ATOM 1219 C CA . PRO B 1 11 ? 23.660 21.942 19.418 1.00 29.51 11 PRO B CA 1
ATOM 1220 C C . PRO B 1 11 ? 25.025 21.399 19.048 1.00 28.11 11 PRO B C 1
ATOM 1221 O O . PRO B 1 11 ? 25.455 21.552 17.911 1.00 28.62 11 PRO B O 1
ATOM 1225 N N . LYS B 1 12 ? 25.720 20.802 20.006 1.00 26.85 12 LYS B N 1
ATOM 1226 C CA . LYS B 1 12 ? 26.954 20.094 19.709 1.00 25.65 12 LYS B CA 1
ATOM 1227 C C . LYS B 1 12 ? 26.586 18.725 19.181 1.00 23.94 12 LYS B C 1
ATOM 1228 O O . LYS B 1 12 ? 25.686 18.060 19.713 1.00 23.39 12 LYS B O 1
ATOM 1234 N N . LYS B 1 13 ? 27.266 18.328 18.109 1.00 22.17 13 LYS B N 1
ATOM 1235 C CA . LYS B 1 13 ? 27.056 17.023 17.501 1.00 19.24 13 LYS B CA 1
ATOM 1236 C C . LYS B 1 13 ? 28.173 16.124 18.007 1.00 17.63 13 LYS B C 1
ATOM 1237 O O . LYS B 1 13 ? 29.325 16.272 17.639 1.00 18.12 13 LYS B O 1
ATOM 1243 N N . ILE B 1 14 ? 27.818 15.218 18.903 1.00 16.65 14 ILE B N 1
ATOM 1244 C CA . ILE B 1 14 ? 28.799 14.395 19.606 1.00 15.10 14 ILE B CA 1
ATOM 1245 C C . ILE B 1 14 ? 28.850 13.012 19.008 1.00 14.91 14 ILE B C 1
ATOM 1246 O O . ILE B 1 14 ? 27.832 12.327 18.939 1.00 14.37 14 ILE B O 1
ATOM 1251 N N . VAL B 1 15 ? 30.043 12.617 18.577 1.00 14.47 15 VAL B N 1
ATOM 1252 C CA . VAL B 1 15 ? 30.296 11.250 18.112 1.00 13.96 15 VAL B CA 1
ATOM 1253 C C . VAL B 1 15 ? 30.499 10.380 19.322 1.00 13.88 15 VAL B C 1
ATOM 1254 O O . VAL B 1 15 ? 31.462 10.576 20.087 1.00 13.91 15 VAL B O 1
ATOM 1258 N N . VAL B 1 16 ? 29.580 9.433 19.493 1.00 13.81 16 VAL B N 1
ATOM 1259 C CA . VAL B 1 16 ? 29.569 8.520 20.642 1.00 13.30 16 VAL B CA 1
ATOM 1260 C C . VAL B 1 16 ? 30.306 7.203 20.330 1.00 13.60 16 VAL B C 1
ATOM 1261 O O . VAL B 1 16 ? 30.141 6.591 19.268 1.00 14.19 16 VAL B O 1
ATOM 1265 N N . PHE B 1 17 ? 31.112 6.760 21.278 1.00 13.32 17 PHE B N 1
ATOM 1266 C CA . PHE B 1 17 ? 31.826 5.523 21.129 1.00 13.22 17 PHE B CA 1
ATOM 1267 C C . PHE B 1 17 ? 31.917 4.866 22.494 1.00 14.11 17 PHE B C 1
ATOM 1268 O O . PHE B 1 17 ? 31.779 5.527 23.526 1.00 13.73 17 PHE B O 1
ATOM 1276 N N . SER B 1 18 ? 32.109 3.557 22.502 1.00 14.73 18 SER B N 1
ATOM 1277 C CA . SER B 1 18 ? 32.224 2.842 23.767 1.00 16.16 18 SER B CA 1
ATOM 1278 C C . SER B 1 18 ? 33.607 2.261 23.957 1.00 15.87 18 SER B C 1
ATOM 1279 O O . SER B 1 18 ? 34.307 1.940 22.988 1.00 16.32 18 SER B O 1
ATOM 1282 N N . LEU B 1 19 ? 33.987 2.181 25.228 1.00 16.73 19 LEU B N 1
ATOM 1283 C CA . LEU B 1 19 ? 35.190 1.496 25.698 1.00 17.25 19 LEU B CA 1
ATOM 1284 C C . LEU B 1 19 ? 34.698 0.673 26.855 1.00 18.38 19 LEU B C 1
ATOM 1285 O O . LEU B 1 19 ? 34.251 1.218 27.868 1.00 17.82 19 LEU B O 1
ATOM 1290 N N . ALA B 1 20 ? 34.795 -0.640 26.695 1.00 20.16 20 ALA B N 1
ATOM 1291 C CA . ALA B 1 20 ? 34.238 -1.587 27.632 1.00 22.79 20 ALA B CA 1
ATOM 1292 C C . ALA B 1 20 ? 32.767 -1.206 27.733 1.00 24.32 20 ALA B C 1
ATOM 1293 O O . ALA B 1 20 ? 32.078 -1.157 26.705 1.00 24.84 20 ALA B O 1
ATOM 1295 N N . GLU B 1 21 ? 32.288 -0.883 28.928 1.00 25.63 21 GLU B N 1
ATOM 1296 C CA . GLU B 1 21 ? 30.847 -0.761 29.099 1.00 27.83 21 GLU B CA 1
ATOM 1297 C C . GLU B 1 21 ? 30.364 0.670 29.252 1.00 27.11 21 GLU B C 1
ATOM 1298 O O . GLU B 1 21 ? 29.252 0.894 29.746 1.00 28.24 21 GLU B O 1
ATOM 1304 N N . GLU B 1 22 ? 31.184 1.627 28.795 1.00 25.18 22 GLU B N 1
ATOM 1305 C CA . GLU B 1 22 ? 30.924 3.034 29.043 1.00 22.63 22 GLU B CA 1
ATOM 1306 C C . GLU B 1 22 ? 30.940 3.833 27.760 1.00 20.62 22 GLU B C 1
ATOM 1307 O O . GLU B 1 22 ? 31.628 3.482 26.806 1.00 19.30 22 GLU B O 1
ATOM 1313 N N . LEU B 1 23 ? 30.137 4.887 27.744 1.00 18.52 23 LEU B N 1
ATOM 1314 C CA . LEU B 1 23 ? 30.059 5.781 26.592 1.00 17.74 23 LEU B CA 1
ATOM 1315 C C . LEU B 1 23 ? 30.995 6.969 26.736 1.00 16.21 23 LEU B C 1
ATOM 1316 O O . LEU B 1 23 ? 31.181 7.485 27.826 1.00 15.98 23 LEU B O 1
ATOM 1321 N N . TYR B 1 24 ? 31.574 7.377 25.609 1.00 14.73 24 TYR B N 1
ATOM 1322 C CA . TYR B 1 24 ? 32.542 8.449 25.563 1.00 13.51 24 TYR B CA 1
ATOM 1323 C C . TYR B 1 24 ? 32.194 9.214 24.313 1.00 13.16 24 TYR B C 1
ATOM 1324 O O . TYR B 1 24 ? 31.475 8.708 23.466 1.00 12.20 24 TYR B O 1
ATOM 1333 N N . GLY B 1 25 ? 32.679 10.438 24.211 1.00 13.40 25 GLY B N 1
ATOM 1334 C CA . GLY B 1 25 ? 32.337 11.254 23.066 1.00 14.40 25 GLY B CA 1
ATOM 1335 C C . GLY B 1 25 ? 33.418 12.182 22.635 1.00 14.45 25 GLY B C 1
ATOM 1336 O O . GLY B 1 25 ? 34.331 12.520 23.407 1.00 15.06 25 GLY B O 1
ATOM 1337 N N . LEU B 1 26 ? 33.295 12.580 21.380 1.00 14.99 26 LEU B N 1
ATOM 1338 C CA . LEU B 1 26 ? 34.068 13.655 20.800 1.00 15.73 26 LEU B CA 1
ATOM 1339 C C . LEU B 1 26 ? 33.141 14.557 20.012 1.00 15.60 26 LEU B C 1
ATOM 1340 O O . LEU B 1 26 ? 32.168 14.074 19.424 1.00 15.75 26 LEU B O 1
ATOM 1345 N N . ASP B 1 27 ? 33.458 15.847 19.967 1.00 15.62 27 ASP B N 1
ATOM 1346 C CA . ASP B 1 27 ? 32.816 16.756 19.036 1.00 16.40 27 ASP B CA 1
ATOM 1347 C C . ASP B 1 27 ? 33.111 16.313 17.611 1.00 16.64 27 ASP B C 1
ATOM 1348 O O . ASP B 1 27 ? 34.276 16.070 17.260 1.00 16.16 27 ASP B O 1
ATOM 1353 N N . ILE B 1 28 ? 32.065 16.198 16.793 1.00 16.55 28 ILE B N 1
ATOM 1354 C CA . ILE B 1 28 ? 32.245 15.838 15.375 1.00 17.35 28 ILE B CA 1
ATOM 1355 C C . ILE B 1 28 ? 33.245 16.737 14.635 1.00 18.25 28 ILE B C 1
ATOM 1356 O O . ILE B 1 28 ? 33.932 16.288 13.690 1.00 17.92 28 ILE B O 1
ATOM 1361 N N . PHE B 1 29 ? 33.330 17.999 15.083 1.00 19.45 29 PHE B N 1
ATOM 1362 C CA . PHE B 1 29 ? 34.308 18.966 14.578 1.00 20.41 29 PHE B CA 1
ATOM 1363 C C . PHE B 1 29 ? 35.754 18.409 14.635 1.00 19.91 29 PHE B C 1
ATOM 1364 O O . PHE B 1 29 ? 36.618 18.810 13.869 1.00 19.42 29 PHE B O 1
ATOM 1372 N N . ASP B 1 30 ? 36.006 17.471 15.540 1.00 18.80 30 ASP B N 1
ATOM 1373 C CA . ASP B 1 30 ? 37.357 17.011 15.764 1.00 18.73 30 ASP B CA 1
ATOM 1374 C C . ASP B 1 30 ? 37.599 15.682 15.075 1.00 18.12 30 ASP B C 1
ATOM 1375 O O . ASP B 1 30 ? 38.731 15.219 14.987 1.00 18.02 30 ASP B O 1
ATOM 1380 N N . VAL B 1 31 ? 36.520 15.092 14.565 1.00 17.48 31 VAL B N 1
ATOM 1381 C CA . VAL B 1 31 ? 36.566 13.785 13.927 1.00 16.97 31 VAL B CA 1
ATOM 1382 C C . VAL B 1 31 ? 36.732 13.918 12.407 1.00 17.73 31 VAL B C 1
ATOM 1383 O O . VAL B 1 31 ? 35.910 14.521 11.734 1.00 18.17 31 VAL B O 1
ATOM 1387 N N . HIS B 1 32 ? 37.788 13.317 11.878 1.00 17.99 32 HIS B N 1
ATOM 1388 C CA . HIS B 1 32 ? 38.080 13.401 10.470 1.00 18.68 32 HIS B CA 1
ATOM 1389 C C . HIS B 1 32 ? 37.619 12.157 9.704 1.00 17.46 32 HIS B C 1
ATOM 1390 O O . HIS B 1 32 ? 37.132 12.252 8.603 1.00 16.87 32 HIS B O 1
ATOM 1397 N N . GLU B 1 33 ? 37.765 10.990 10.305 1.00 17.27 33 GLU B N 1
ATOM 1398 C CA . GLU B 1 33 ? 37.485 9.745 9.599 1.00 16.50 33 GLU B CA 1
ATOM 1399 C C . GLU B 1 33 ? 37.325 8.619 10.600 1.00 15.71 33 GLU B C 1
ATOM 1400 O O . GLU B 1 33 ? 37.862 8.681 11.705 1.00 13.59 33 GLU B O 1
ATOM 1406 N N . VAL B 1 34 ? 36.551 7.606 10.214 1.00 16.10 34 VAL B N 1
ATOM 1407 C CA . VAL B 1 34 ? 36.466 6.359 10.959 1.00 16.52 34 VAL B CA 1
ATOM 1408 C C . VAL B 1 34 ? 36.960 5.263 10.022 1.00 17.66 34 VAL B C 1
ATOM 1409 O O . VAL B 1 34 ? 36.498 5.157 8.892 1.00 18.29 34 VAL B O 1
ATOM 1413 N N . VAL B 1 35 ? 37.939 4.483 10.482 1.00 18.79 35 VAL B N 1
ATOM 1414 C CA . VAL B 1 35 ? 38.499 3.381 9.688 1.00 19.45 35 VAL B CA 1
ATOM 1415 C C . VAL B 1 35 ? 38.359 2.042 10.412 1.00 20.68 35 VAL B C 1
ATOM 1416 O O . VAL B 1 35 ? 38.302 1.976 11.631 1.00 19.54 35 VAL B O 1
ATOM 1420 N N . LYS B 1 36 ? 38.279 0.982 9.619 1.00 23.33 36 LYS B N 1
ATOM 1421 C CA . LYS B 1 36 ? 38.221 -0.394 10.103 1.00 25.96 36 LYS B CA 1
ATOM 1422 C C . LYS B 1 36 ? 39.169 -1.253 9.296 1.00 27.67 36 LYS B C 1
ATOM 1423 O O . LYS B 1 36 ? 39.675 -0.818 8.251 1.00 27.38 36 LYS B O 1
ATOM 1429 N N . ASP B 1 37 ? 39.361 -2.481 9.782 1.00 29.82 37 ASP B N 1
ATOM 1430 C CA . ASP B 1 37 ? 40.285 -3.471 9.220 1.00 32.06 37 ASP B CA 1
ATOM 1431 C C . ASP B 1 37 ? 41.523 -2.904 8.483 1.00 31.83 37 ASP B C 1
ATOM 1432 O O . ASP B 1 37 ? 41.783 -3.184 7.309 1.00 32.55 37 ASP B O 1
ATOM 1437 N N . VAL B 1 38 ? 42.270 -2.085 9.201 1.00 31.54 38 VAL B N 1
ATOM 1438 C CA . VAL B 1 38 ? 43.583 -1.643 8.758 1.00 31.42 38 VAL B CA 1
ATOM 1439 C C . VAL B 1 38 ? 44.525 -2.340 9.733 1.00 30.81 38 VAL B C 1
ATOM 1440 O O . VAL B 1 38 ? 44.220 -2.479 10.925 1.00 30.91 38 VAL B O 1
ATOM 1444 N N . SER B 1 39 ? 45.642 -2.838 9.227 1.00 29.87 39 SER B N 1
ATOM 1445 C CA . SER B 1 39 ? 46.638 -3.416 10.116 1.00 28.20 39 SER B CA 1
ATOM 1446 C C . SER B 1 39 ? 47.553 -2.320 10.663 1.00 25.85 39 SER B C 1
ATOM 1447 O O . SER B 1 39 ? 48.055 -1.490 9.919 1.00 26.17 39 SER B O 1
ATOM 1450 N N . ILE B 1 40 ? 47.701 -2.312 11.984 1.00 23.34 40 ILE B N 1
ATOM 1451 C CA . ILE B 1 40 ? 48.572 -1.400 12.695 1.00 20.94 40 ILE B CA 1
ATOM 1452 C C . ILE B 1 40 ? 50.023 -1.955 12.711 1.00 20.41 40 ILE B C 1
ATOM 1453 O O . ILE B 1 40 ? 50.260 -3.121 13.024 1.00 19.97 40 ILE B O 1
ATOM 1458 N N . THR B 1 41 ? 50.975 -1.106 12.355 1.00 19.40 41 THR B N 1
ATOM 1459 C CA . THR B 1 41 ? 52.397 -1.451 12.415 1.00 18.89 41 THR B CA 1
ATOM 1460 C C . THR B 1 41 ? 52.988 -0.997 13.766 1.00 17.78 41 THR B C 1
ATOM 1461 O O . THR B 1 41 ? 53.007 0.188 14.055 1.00 16.42 41 THR B O 1
ATOM 1465 N N . LYS B 1 42 ? 53.415 -1.954 14.586 1.00 18.05 42 LYS B N 1
ATOM 1466 C CA . LYS B 1 42 ? 54.060 -1.700 15.886 1.00 18.61 42 LYS B CA 1
ATOM 1467 C C . LYS B 1 42 ? 55.393 -0.966 15.726 1.00 17.36 42 LYS B C 1
ATOM 1468 O O . LYS B 1 42 ? 56.150 -1.222 14.816 1.00 16.02 42 LYS B O 1
ATOM 1474 N N . ILE B 1 43 ? 55.640 -0.022 16.617 1.00 17.99 43 ILE B N 1
ATOM 1475 C CA . ILE B 1 43 ? 56.843 0.789 16.579 1.00 18.73 43 ILE B CA 1
ATOM 1476 C C . ILE B 1 43 ? 57.583 0.489 17.872 1.00 18.75 43 ILE B C 1
ATOM 1477 O O . ILE B 1 43 ? 56.962 0.519 18.916 1.00 17.63 43 ILE B O 1
ATOM 1482 N N . PRO B 1 44 ? 58.906 0.188 17.796 1.00 19.74 44 PRO B N 1
ATOM 1483 C CA . PRO B 1 44 ? 59.737 -0.054 18.981 1.00 20.30 44 PRO B CA 1
ATOM 1484 C C . PRO B 1 44 ? 59.826 1.146 19.913 1.00 20.34 44 PRO B C 1
ATOM 1485 O O . PRO B 1 44 ? 59.722 2.290 19.458 1.00 21.14 44 PRO B O 1
ATOM 1489 N N . GLU B 1 45 ? 60.033 0.869 21.199 1.00 20.91 45 GLU B N 1
ATOM 1490 C CA . GLU B 1 45 ? 60.384 1.872 22.215 1.00 22.06 45 GLU B CA 1
ATOM 1491 C C . GLU B 1 45 ? 59.245 2.830 22.483 1.00 21.26 45 GLU B C 1
ATOM 1492 O O . GLU B 1 45 ? 59.459 4.008 22.802 1.00 21.63 45 GLU B O 1
ATOM 1498 N N . THR B 1 46 ? 58.030 2.325 22.336 1.00 20.54 46 THR B N 1
ATOM 1499 C CA . THR B 1 46 ? 56.864 3.113 22.656 1.00 20.04 46 THR B CA 1
ATOM 1500 C C . THR B 1 46 ? 56.153 2.503 23.852 1.00 20.21 46 THR B C 1
ATOM 1501 O O . THR B 1 46 ? 56.292 1.315 24.095 1.00 19.13 46 THR B O 1
ATOM 1505 N N . PRO B 1 47 ? 55.390 3.328 24.616 1.00 20.87 47 PRO B N 1
ATOM 1506 C CA . PRO B 1 47 ? 54.518 2.797 25.670 1.00 20.86 47 PRO B CA 1
ATOM 1507 C C . PRO B 1 47 ? 53.547 1.776 25.080 1.00 20.81 47 PRO B C 1
ATOM 1508 O O . PRO B 1 47 ? 53.269 1.815 23.865 1.00 19.45 47 PRO B O 1
ATOM 1512 N N . GLU B 1 48 ? 53.057 0.870 25.921 1.00 21.29 48 GLU B N 1
ATOM 1513 C CA . GLU B 1 48 ? 52.083 -0.157 25.500 1.00 22.73 48 GLU B CA 1
ATOM 1514 C C . GLU B 1 48 ? 50.834 0.443 24.839 1.00 21.32 48 GLU B C 1
ATOM 1515 O O . GLU B 1 48 ? 50.281 -0.137 23.897 1.00 21.79 48 GLU B O 1
ATOM 1521 N N . PHE B 1 49 ? 50.394 1.598 25.335 1.00 20.09 49 PHE B N 1
ATOM 1522 C CA . PHE B 1 49 ? 49.140 2.201 24.849 1.00 18.31 49 PHE B CA 1
ATOM 1523 C C . PHE B 1 49 ? 49.275 2.745 23.430 1.00 17.33 49 PHE B C 1
ATOM 1524 O O . PHE B 1 49 ? 48.274 2.902 22.751 1.00 15.46 49 PHE B O 1
ATOM 1532 N N . ILE B 1 50 ? 50.513 3.012 22.992 1.00 16.65 50 ILE B N 1
ATOM 1533 C CA . ILE B 1 50 ? 50.775 3.422 21.606 1.00 16.87 50 ILE B CA 1
ATOM 1534 C C . ILE B 1 50 ? 50.946 2.157 20.789 1.00 16.98 50 ILE B C 1
ATOM 1535 O O . ILE B 1 50 ? 52.045 1.584 20.751 1.00 16.55 50 ILE B O 1
ATOM 1540 N N . GLU B 1 51 ? 49.867 1.726 20.128 1.00 16.99 51 GLU B N 1
ATOM 1541 C CA . GLU B 1 51 ? 49.889 0.505 19.334 1.00 17.60 51 GLU B CA 1
ATOM 1542 C C . GLU B 1 51 ? 50.820 0.517 18.117 1.00 16.79 51 GLU B C 1
ATOM 1543 O O . GLU B 1 51 ? 51.263 -0.522 17.671 1.00 17.38 51 GLU B O 1
ATOM 1549 N N . GLY B 1 52 ? 51.083 1.685 17.562 1.00 16.75 52 GLY B N 1
ATOM 1550 C CA . GLY B 1 52 ? 51.918 1.790 16.392 1.00 16.20 52 GLY B CA 1
ATOM 1551 C C . GLY B 1 52 ? 51.403 2.861 15.464 1.00 15.96 52 GLY B C 1
ATOM 1552 O O . GLY B 1 52 ? 50.823 3.860 15.909 1.00 15.71 52 GLY B O 1
ATOM 1553 N N . ILE B 1 53 ? 51.623 2.649 14.171 1.00 15.79 53 ILE B N 1
ATOM 1554 C CA . ILE B 1 53 ? 51.173 3.586 13.140 1.00 15.81 53 ILE B CA 1
ATOM 1555 C C . ILE B 1 53 ? 50.306 2.879 12.068 1.00 15.82 53 ILE B C 1
ATOM 1556 O O . ILE B 1 53 ? 50.294 1.638 11.961 1.00 14.93 53 ILE B O 1
ATOM 1561 N N . ILE B 1 54 ? 49.572 3.680 11.301 1.00 15.57 54 ILE B N 1
ATOM 1562 C CA . ILE B 1 54 ? 48.908 3.207 10.103 1.00 15.48 54 ILE B CA 1
ATOM 1563 C C . ILE B 1 54 ? 49.343 4.170 9.008 1.00 16.29 54 ILE B C 1
ATOM 1564 O O . ILE B 1 54 ? 49.691 5.282 9.300 1.00 16.22 54 ILE B O 1
ATOM 1569 N N . ASN B 1 55 ? 49.375 3.728 7.763 1.00 17.88 55 ASN B N 1
ATOM 1570 C CA . ASN B 1 55 ? 49.662 4.624 6.662 1.00 19.94 55 ASN B CA 1
ATOM 1571 C C . ASN B 1 55 ? 48.351 4.896 5.919 1.00 21.80 55 ASN B C 1
ATOM 1572 O O . ASN B 1 55 ? 47.867 4.050 5.166 1.00 22.11 55 ASN B O 1
ATOM 1577 N N . LEU B 1 56 ? 47.786 6.076 6.148 1.00 23.30 56 LEU B N 1
ATOM 1578 C CA . LEU B 1 56 ? 46.524 6.447 5.540 1.00 25.51 56 LEU B CA 1
ATOM 1579 C C . LEU B 1 56 ? 46.793 7.491 4.465 1.00 26.13 56 LEU B C 1
ATOM 1580 O O . LEU B 1 56 ? 47.240 8.595 4.774 1.00 26.75 56 LEU B O 1
ATOM 1585 N N . ARG B 1 57 ? 46.574 7.118 3.203 1.00 27.22 57 ARG B N 1
ATOM 1586 C CA . ARG B 1 57 ? 46.840 8.011 2.049 1.00 28.09 57 ARG B CA 1
ATOM 1587 C C . ARG B 1 57 ? 48.252 8.609 2.030 1.00 28.26 57 ARG B C 1
ATOM 1588 O O . ARG B 1 57 ? 48.430 9.771 1.636 1.00 28.73 57 ARG B O 1
ATOM 1596 N N . GLY B 1 58 ? 49.253 7.845 2.481 1.00 28.03 58 GLY B N 1
ATOM 1597 C CA . GLY B 1 58 ? 50.627 8.334 2.460 1.00 27.15 58 GLY B CA 1
ATOM 1598 C C . GLY B 1 58 ? 51.018 9.165 3.667 1.00 27.33 58 GLY B C 1
ATOM 1599 O O . GLY B 1 58 ? 52.090 9.750 3.694 1.00 27.89 58 GLY B O 1
ATOM 1600 N N . LYS B 1 59 ? 50.153 9.216 4.675 1.00 27.28 59 LYS B N 1
ATOM 1601 C CA . LYS B 1 59 ? 50.468 9.930 5.904 1.00 26.68 59 LYS B CA 1
ATOM 1602 C C . LYS B 1 59 ? 50.605 8.952 7.061 1.00 24.64 59 LYS B C 1
ATOM 1603 O O . LYS B 1 59 ? 49.752 8.103 7.264 1.00 24.37 59 LYS B O 1
ATOM 1609 N N . ILE B 1 60 ? 51.694 9.077 7.801 1.00 22.93 60 ILE B N 1
ATOM 1610 C CA . ILE B 1 60 ? 51.970 8.240 8.958 1.00 21.57 60 ILE B CA 1
ATOM 1611 C C . ILE B 1 60 ? 51.169 8.751 10.144 1.00 20.21 60 ILE B C 1
ATOM 1612 O O . ILE B 1 60 ? 51.425 9.841 10.655 1.00 20.99 60 ILE B O 1
ATOM 1617 N N . ILE B 1 61 ? 50.222 7.938 10.594 1.00 18.38 61 ILE B N 1
ATOM 1618 C CA . ILE B 1 61 ? 49.319 8.317 11.668 1.00 16.27 61 ILE B CA 1
ATOM 1619 C C . ILE B 1 61 ? 49.525 7.418 12.890 1.00 15.04 61 ILE B C 1
ATOM 1620 O O . ILE B 1 61 ? 49.242 6.222 12.803 1.00 15.29 61 ILE B O 1
ATOM 1625 N N . PRO B 1 62 ? 50.008 7.993 14.020 1.00 13.38 62 PRO B N 1
ATOM 1626 C CA . PRO B 1 62 ? 50.213 7.241 15.261 1.00 13.16 62 PRO B CA 1
ATOM 1627 C C . PRO B 1 62 ? 48.848 6.908 15.851 1.00 13.38 62 PRO B C 1
ATOM 1628 O O . PRO B 1 62 ? 47.923 7.737 15.780 1.00 11.97 62 PRO B O 1
ATOM 1632 N N . VAL B 1 63 ? 48.739 5.693 16.385 1.00 13.90 63 VAL B N 1
ATOM 1633 C CA . VAL B 1 63 ? 47.478 5.150 16.852 1.00 15.04 63 VAL B CA 1
ATOM 1634 C C . VAL B 1 63 ? 47.604 4.751 18.303 1.00 15.68 63 VAL B C 1
ATOM 1635 O O . VAL B 1 63 ? 48.520 4.012 18.668 1.00 16.07 63 VAL B O 1
ATOM 1639 N N . ILE B 1 64 ? 46.694 5.248 19.135 1.00 16.46 64 ILE B N 1
ATOM 1640 C CA . ILE B 1 64 ? 46.653 4.802 20.533 1.00 17.49 64 ILE B CA 1
ATOM 1641 C C . ILE B 1 64 ? 45.463 3.940 20.903 1.00 16.35 64 ILE B C 1
ATOM 1642 O O . ILE B 1 64 ? 44.361 4.107 20.376 1.00 16.19 64 ILE B O 1
ATOM 1647 N N . ASP B 1 65 ? 45.704 3.028 21.831 1.00 15.55 65 ASP B N 1
ATOM 1648 C CA . ASP B 1 65 ? 44.638 2.276 22.455 1.00 15.26 65 ASP B CA 1
ATOM 1649 C C . ASP B 1 65 ? 44.079 3.035 23.674 1.00 14.30 65 ASP B C 1
ATOM 1650 O O . ASP B 1 65 ? 44.709 3.106 24.745 1.00 13.59 65 ASP B O 1
ATOM 1655 N N . LEU B 1 66 ? 42.895 3.610 23.499 1.00 13.33 66 LEU B N 1
ATOM 1656 C CA . LEU B 1 66 ? 42.275 4.415 24.565 1.00 13.29 66 LEU B CA 1
ATOM 1657 C C . LEU B 1 66 ? 42.038 3.639 25.853 1.00 13.59 66 LEU B C 1
ATOM 1658 O O . LEU B 1 66 ? 42.236 4.181 26.924 1.00 14.43 66 LEU B O 1
ATOM 1663 N N . LYS B 1 67 ? 41.602 2.385 25.757 1.00 13.40 67 LYS B N 1
ATOM 1664 C CA . LYS B 1 67 ? 41.435 1.554 26.949 1.00 14.34 67 LYS B CA 1
ATOM 1665 C C . LYS B 1 67 ? 42.706 1.375 27.755 1.00 13.68 67 LYS B C 1
ATOM 1666 O O . LYS B 1 67 ? 42.658 1.495 28.957 1.00 13.20 67 LYS B O 1
ATOM 1672 N N . LYS B 1 68 ? 43.832 1.103 27.092 1.00 13.84 68 LYS B N 1
ATOM 1673 C CA . LYS B 1 68 ? 45.138 1.025 27.779 1.00 14.76 68 LYS B CA 1
ATOM 1674 C C . LYS B 1 68 ? 45.568 2.366 28.369 1.00 15.58 68 LYS B C 1
ATOM 1675 O O . LYS B 1 68 ? 46.064 2.400 29.496 1.0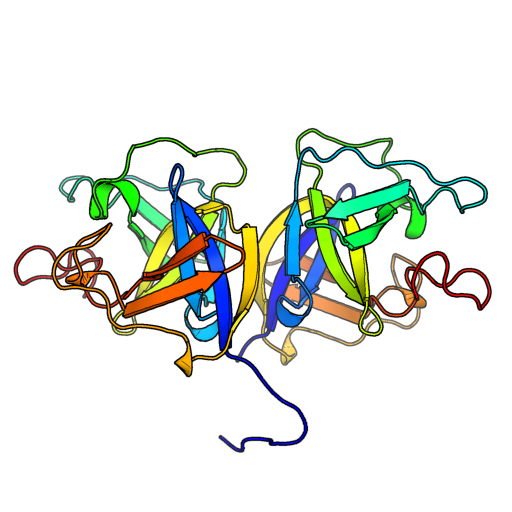0 15.31 68 LYS B O 1
ATOM 1681 N N . ARG B 1 69 ? 45.346 3.457 27.606 1.00 15.28 69 ARG B N 1
ATOM 1682 C CA . ARG B 1 69 ? 45.700 4.812 28.018 1.00 15.10 69 ARG B CA 1
ATOM 1683 C C . ARG B 1 69 ? 44.890 5.256 29.229 1.00 15.88 69 ARG B C 1
ATOM 1684 O O . ARG B 1 69 ? 45.422 5.979 30.110 1.00 15.21 69 ARG B O 1
ATOM 1692 N N . PHE B 1 70 ? 43.611 4.852 29.245 1.00 15.55 70 PHE B N 1
ATOM 1693 C CA . PHE B 1 70 ? 42.671 5.266 30.285 1.00 16.51 70 PHE B CA 1
ATOM 1694 C C . PHE B 1 70 ? 42.641 4.325 31.483 1.00 17.41 70 PHE B C 1
ATOM 1695 O O . PHE B 1 70 ? 41.907 4.567 32.428 1.00 17.71 70 PHE B O 1
ATOM 1703 N N . GLY B 1 71 ? 43.434 3.261 31.440 1.00 18.77 71 GLY B N 1
ATOM 1704 C CA . GLY B 1 71 ? 43.413 2.211 32.460 1.00 20.99 71 GLY B CA 1
ATOM 1705 C C . GLY B 1 71 ? 42.160 1.342 32.507 1.00 22.83 71 GLY B C 1
ATOM 1706 O O . GLY B 1 71 ? 41.875 0.739 33.550 1.00 21.80 71 GLY B O 1
ATOM 1707 N N . ILE B 1 72 ? 41.408 1.299 31.398 1.00 24.88 72 ILE B N 1
ATOM 1708 C CA . ILE B 1 72 ? 40.150 0.545 31.317 1.00 27.92 72 ILE B CA 1
ATOM 1709 C C . ILE B 1 72 ? 40.472 -0.934 31.182 1.00 31.10 72 ILE B C 1
ATOM 1710 O O . ILE B 1 72 ? 41.458 -1.307 30.534 1.00 31.65 72 ILE B O 1
ATOM 1715 N N . GLY B 1 73 ? 39.624 -1.778 31.763 1.00 34.88 73 GLY B N 1
ATOM 1716 C CA . GLY B 1 73 ? 39.830 -3.226 31.685 1.00 40.33 73 GLY B CA 1
ATOM 1717 C C . GLY B 1 73 ? 38.985 -4.004 30.675 1.00 43.74 73 GLY B C 1
ATOM 1718 O O . GLY B 1 73 ? 37.912 -4.549 31.018 1.00 44.54 73 GLY B O 1
ATOM 1719 N N . LYS B 1 74 ? 39.444 -4.052 29.425 1.00 46.25 74 LYS B N 1
ATOM 1720 C CA . LYS B 1 74 ? 38.992 -5.118 28.532 1.00 48.80 74 LYS B CA 1
ATOM 1721 C C . LYS B 1 74 ? 40.230 -5.940 28.215 1.00 50.43 74 LYS B C 1
ATOM 1722 O O . LYS B 1 74 ? 41.141 -6.017 29.067 1.00 51.45 74 LYS B O 1
ATOM 1724 N N . ARG B 1 75 ? 40.292 -6.549 27.021 1.00 52.05 75 ARG B N 1
ATOM 1725 C CA . ARG B 1 75 ? 41.434 -7.445 26.745 1.00 53.10 75 ARG B CA 1
ATOM 1726 C C . ARG B 1 75 ? 42.219 -7.003 25.505 1.00 53.80 75 ARG B C 1
ATOM 1727 O O . ARG B 1 75 ? 43.102 -6.127 25.609 1.00 54.28 75 ARG B O 1
ATOM 1729 N N . GLY B 1 76 ? 41.931 -7.639 24.356 1.00 54.20 76 GLY B N 1
ATOM 1730 C CA . GLY B 1 76 ? 42.311 -7.062 23.062 1.00 54.11 76 GLY B CA 1
ATOM 1731 C C . GLY B 1 76 ? 41.093 -6.351 22.453 1.00 53.81 76 GLY B C 1
ATOM 1732 O O . GLY B 1 76 ? 40.470 -5.499 23.121 1.00 54.07 76 GLY B O 1
ATOM 1733 N N . LYS B 1 77 ? 40.742 -6.710 21.214 1.00 52.87 77 LYS B N 1
ATOM 1734 C CA . LYS B 1 77 ? 39.747 -5.957 20.436 1.00 51.82 77 LYS B CA 1
ATOM 1735 C C . LYS B 1 77 ? 38.497 -6.789 20.100 1.00 51.08 77 LYS B C 1
ATOM 1736 O O . LYS B 1 77 ? 38.304 -7.895 20.628 1.00 51.35 77 LYS B O 1
ATOM 1742 N N . SER B 1 78 ? 37.653 -6.238 19.216 1.00 49.61 78 SER B N 1
ATOM 1743 C CA . SER B 1 78 ? 36.512 -6.961 18.677 1.00 47.66 78 SER B CA 1
ATOM 1744 C C . SER B 1 78 ? 36.360 -6.705 17.177 1.00 46.15 78 SER B C 1
ATOM 1745 O O . SER B 1 78 ? 37.073 -5.882 16.593 1.00 46.35 78 SER B O 1
ATOM 1748 N N . LYS B 1 79 ? 35.432 -7.430 16.560 1.00 43.94 79 LYS B N 1
ATOM 1749 C CA . LYS B 1 79 ? 35.077 -7.241 15.163 1.00 41.75 79 LYS B CA 1
ATOM 1750 C C . LYS B 1 79 ? 34.487 -5.826 14.964 1.00 39.51 79 LYS B C 1
ATOM 1751 O O . LYS B 1 79 ? 34.497 -5.282 13.855 1.00 39.37 79 LYS B O 1
ATOM 1757 N N . ASP B 1 80 ? 33.993 -5.242 16.055 1.00 36.49 80 ASP B N 1
ATOM 1758 C CA . ASP B 1 80 ? 33.402 -3.894 16.053 1.00 34.22 80 ASP B CA 1
ATOM 1759 C C . ASP B 1 80 ? 34.396 -2.773 16.331 1.00 31.33 80 ASP B C 1
ATOM 1760 O O . ASP B 1 80 ? 34.005 -1.612 16.346 1.00 31.42 80 ASP B O 1
ATOM 1765 N N . SER B 1 81 ? 35.660 -3.129 16.566 1.00 27.75 81 SER B N 1
ATOM 1766 C CA . SER B 1 81 ? 36.724 -2.168 16.856 1.00 25.20 81 SER B CA 1
ATOM 1767 C C . SER B 1 81 ? 36.970 -1.212 15.686 1.00 22.43 81 SER B C 1
ATOM 1768 O O . SER B 1 81 ? 36.982 -1.616 14.530 1.00 21.81 81 SER B O 1
ATOM 1771 N N . ARG B 1 82 ? 37.136 0.066 15.995 1.00 19.74 82 ARG B N 1
ATOM 1772 C CA . ARG B 1 82 ? 37.394 1.072 14.961 1.00 17.16 82 ARG B CA 1
ATOM 1773 C C . ARG B 1 82 ? 38.517 1.997 15.394 1.00 16.24 82 ARG B C 1
ATOM 1774 O O . ARG B 1 82 ? 38.781 2.136 16.580 1.00 16.05 82 ARG B O 1
ATOM 1782 N N . ILE B 1 83 ? 39.159 2.631 14.418 1.00 14.89 83 ILE B N 1
ATOM 1783 C CA . ILE B 1 83 ? 40.089 3.717 14.675 1.00 13.76 83 ILE B CA 1
ATOM 1784 C C . ILE B 1 83 ? 39.443 5.033 14.228 1.00 13.10 83 ILE B C 1
ATOM 1785 O O . ILE B 1 83 ? 39.088 5.185 13.057 1.00 12.08 83 ILE B O 1
ATOM 1790 N N . ILE B 1 84 ? 39.295 5.960 15.177 1.00 12.21 84 ILE B N 1
ATOM 1791 C CA . ILE B 1 84 ? 38.810 7.284 14.893 1.00 11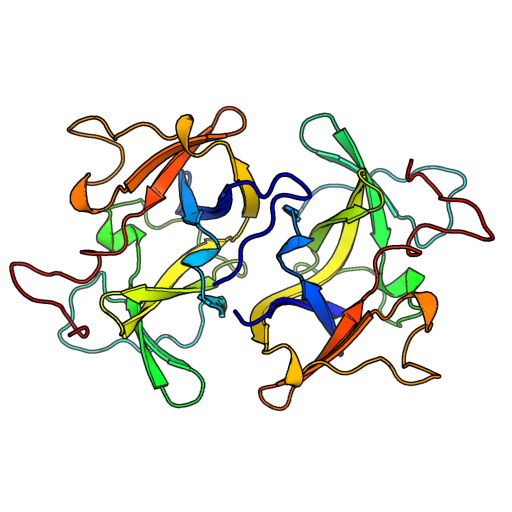.68 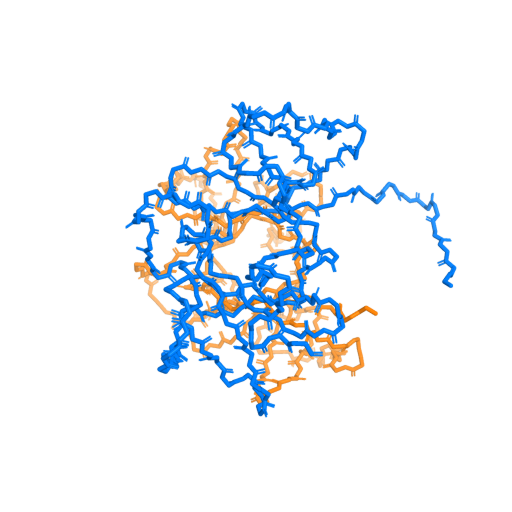84 ILE B CA 1
ATOM 1792 C C . ILE B 1 84 ? 40.010 8.187 14.628 1.00 12.47 84 ILE B C 1
ATOM 1793 O O . ILE B 1 84 ? 40.900 8.297 15.461 1.00 10.54 84 ILE B O 1
ATOM 1798 N N . ILE B 1 85 ? 40.015 8.814 13.451 1.00 12.59 85 ILE B N 1
ATOM 1799 C CA . ILE B 1 85 ? 41.033 9.786 13.076 1.00 13.91 85 ILE B CA 1
ATOM 1800 C C . ILE B 1 85 ? 40.604 11.185 13.534 1.00 15.34 85 ILE B C 1
ATOM 1801 O O . ILE B 1 85 ? 39.573 11.718 13.120 1.00 15.10 85 ILE B O 1
ATOM 1806 N N . VAL B 1 86 ? 41.409 11.753 14.416 1.00 16.40 86 VAL B N 1
ATOM 1807 C CA . VAL B 1 86 ? 41.155 13.061 14.980 1.00 17.52 86 VAL B CA 1
ATOM 1808 C C . VAL B 1 86 ? 42.352 13.952 14.651 1.00 18.99 86 VAL B C 1
ATOM 1809 O O . VAL B 1 86 ? 43.336 13.513 14.043 1.00 18.20 86 VAL B O 1
ATOM 1813 N N . GLU B 1 87 ? 42.223 15.218 15.012 1.00 22.08 87 GLU B N 1
ATOM 1814 C CA . GLU B 1 87 ? 43.313 16.174 14.901 1.00 25.01 87 GLU B CA 1
ATOM 1815 C C . GLU B 1 87 ? 43.781 16.650 16.271 1.00 25.64 87 GLU B C 1
ATOM 1816 O O . GLU B 1 87 ? 42.993 17.144 17.064 1.00 25.45 87 GLU B O 1
ATOM 1822 N N . ILE B 1 88 ? 45.066 16.476 16.543 1.00 27.30 88 ILE B N 1
ATOM 1823 C CA . ILE B 1 88 ? 45.652 16.875 17.804 1.00 28.83 88 ILE B CA 1
ATOM 1824 C C . ILE B 1 88 ? 46.850 17.755 17.477 1.00 30.38 88 ILE B C 1
ATOM 1825 O O . ILE B 1 88 ? 47.766 17.310 16.778 1.00 31.16 88 ILE B O 1
ATOM 1830 N N . LEU B 1 89 ? 46.848 18.998 17.969 1.00 31.48 89 LEU B N 1
ATOM 1831 C CA . LEU B 1 89 ? 47.976 19.928 17.762 1.00 32.14 89 LEU B CA 1
ATOM 1832 C C . LEU B 1 89 ? 48.332 20.027 16.290 1.00 31.65 89 LEU B C 1
ATOM 1833 O O . LEU B 1 89 ? 49.527 20.013 15.934 1.00 31.77 89 LEU B O 1
ATOM 1838 N N . GLY B 1 90 ? 47.301 20.072 15.442 1.00 30.98 90 GLY B N 1
ATOM 1839 C CA . GLY B 1 90 ? 47.481 20.201 13.996 1.00 30.10 90 GLY B CA 1
ATOM 1840 C C . GLY B 1 90 ? 47.979 18.943 13.310 1.00 29.26 90 GLY B C 1
ATOM 1841 O O . GLY B 1 90 ? 48.360 18.982 12.144 1.00 29.63 90 GLY B O 1
ATOM 1842 N N . GLN B 1 91 ? 47.997 17.831 14.045 1.00 28.43 91 GLN B N 1
ATOM 1843 C CA . GLN B 1 91 ? 48.447 16.547 13.517 1.00 26.74 91 GLN B CA 1
ATOM 1844 C C . GLN B 1 91 ? 47.320 15.534 13.539 1.00 25.24 91 GLN B C 1
ATOM 1845 O O . GLN B 1 91 ? 46.471 15.561 14.422 1.00 25.31 91 GLN B O 1
ATOM 1851 N N . LYS B 1 92 ? 47.340 14.610 12.590 1.00 23.33 92 LYS B N 1
ATOM 1852 C CA . LYS B 1 92 ? 46.430 13.468 12.615 1.00 21.65 92 LYS B CA 1
ATOM 1853 C C . LYS B 1 92 ? 46.864 12.380 13.600 1.00 19.20 92 LYS B C 1
ATOM 1854 O O . LYS B 1 92 ? 48.043 12.060 13.694 1.00 19.03 92 LYS B O 1
ATOM 1860 N N . ALA B 1 93 ? 45.902 11.829 14.333 1.00 16.71 93 ALA B N 1
ATOM 1861 C CA . ALA B 1 93 ? 46.148 10.731 15.271 1.00 14.97 93 ALA B CA 1
ATOM 1862 C C . ALA B 1 93 ? 44.996 9.752 15.176 1.00 14.20 93 ALA B C 1
ATOM 1863 O O . ALA B 1 93 ? 43.877 10.151 14.831 1.00 13.78 93 ALA B O 1
ATOM 1865 N N . GLY B 1 94 ? 45.248 8.484 15.506 1.00 12.73 94 GLY B N 1
ATOM 1866 C CA . GLY B 1 94 ? 44.200 7.500 15.488 1.00 11.62 94 GLY B CA 1
ATOM 1867 C C . GLY B 1 94 ? 43.884 7.044 16.885 1.00 11.39 94 GLY B C 1
ATOM 1868 O O . GLY B 1 94 ? 44.791 6.892 17.695 1.00 11.56 94 GLY B O 1
ATOM 1869 N N . LEU B 1 95 ? 42.601 6.864 17.180 1.00 10.18 95 LEU B N 1
ATOM 1870 C CA . LEU B 1 95 ? 42.160 6.431 18.498 1.00 11.01 95 LEU B CA 1
ATOM 1871 C C . LEU B 1 95 ? 41.375 5.137 18.316 1.00 11.49 95 LEU B C 1
ATOM 1872 O O . LEU B 1 95 ? 40.353 5.129 17.654 1.00 11.47 95 LEU B O 1
ATOM 1877 N N . ILE B 1 96 ? 41.847 4.055 18.915 1.00 12.81 96 ILE B N 1
ATOM 1878 C CA . ILE B 1 96 ? 41.134 2.769 18.879 1.00 13.66 96 ILE B CA 1
ATOM 1879 C C . ILE B 1 96 ? 40.048 2.758 19.940 1.00 14.19 96 ILE B C 1
ATOM 1880 O O . ILE B 1 96 ? 40.305 3.014 21.141 1.00 13.52 96 ILE B O 1
ATOM 1885 N N . VAL B 1 97 ? 38.841 2.434 19.478 1.00 14.07 97 VAL B N 1
ATOM 1886 C CA . VAL B 1 97 ? 37.666 2.334 20.326 1.00 14.22 97 VAL B CA 1
ATOM 1887 C C . VAL B 1 97 ? 36.969 0.985 20.094 1.00 15.41 97 VAL B C 1
ATOM 1888 O O . VAL B 1 97 ? 37.054 0.432 18.999 1.00 15.85 97 VAL B O 1
ATOM 1892 N N . ASP B 1 98 ? 36.291 0.454 21.113 1.00 16.66 98 ASP B N 1
ATOM 1893 C CA . ASP B 1 98 ? 35.574 -0.813 20.968 1.00 18.04 98 ASP B CA 1
ATOM 1894 C C . ASP B 1 98 ? 34.471 -0.770 19.910 1.00 17.96 98 ASP B C 1
ATOM 1895 O O . ASP B 1 98 ? 34.178 -1.786 19.292 1.00 19.53 98 ASP B O 1
ATOM 1900 N N . ALA B 1 99 ? 33.843 0.385 19.729 1.00 18.10 99 ALA B N 1
ATOM 1901 C CA . ALA B 1 99 ? 32.704 0.526 18.824 1.00 18.05 99 ALA B CA 1
ATOM 1902 C C . ALA B 1 99 ? 32.310 1.986 18.694 1.00 17.26 99 ALA B C 1
ATOM 1903 O O . ALA B 1 99 ? 32.306 2.716 19.671 1.00 17.99 99 ALA B O 1
ATOM 1905 N N . VAL B 1 100 ? 31.988 2.416 17.484 1.00 17.62 100 VAL B N 1
ATOM 1906 C CA . VAL B 1 100 ? 31.399 3.750 17.271 1.00 17.39 100 VAL B CA 1
ATOM 1907 C C . VAL B 1 100 ? 29.878 3.622 17.208 1.00 17.51 100 VAL B C 1
ATOM 1908 O O . VAL B 1 100 ? 29.345 2.780 16.503 1.00 16.16 100 VAL B O 1
ATOM 1912 N N . HIS B 1 101 ? 29.187 4.471 17.951 1.00 18.28 101 HIS B N 1
ATOM 1913 C CA . HIS B 1 101 ? 27.738 4.401 18.010 1.00 18.92 101 HIS B CA 1
ATOM 1914 C C . HIS B 1 101 ? 27.152 5.529 17.184 1.00 18.73 101 HIS B C 1
ATOM 1915 O O . HIS B 1 101 ? 27.442 5.608 16.010 1.00 18.96 101 HIS B O 1
ATOM 1922 N N . GLU B 1 102 ? 26.376 6.415 17.777 1.00 19.03 102 GLU B N 1
ATOM 1923 C CA . GLU B 1 102 ? 25.710 7.438 16.993 1.00 20.01 102 GLU B CA 1
ATOM 1924 C C . GLU B 1 102 ? 26.345 8.810 17.093 1.00 18.58 102 GLU B C 1
ATOM 1925 O O . GLU B 1 102 ? 27.332 9.000 17.791 1.00 18.15 102 GLU B O 1
ATOM 1931 N N . VAL B 1 103 ? 25.807 9.737 16.314 1.00 18.00 103 VAL B N 1
ATOM 1932 C CA . VAL B 1 103 ? 26.116 11.124 16.415 1.00 16.96 103 VAL B CA 1
ATOM 1933 C C . VAL B 1 103 ? 24.870 11.762 16.992 1.00 18.34 103 VAL B C 1
ATOM 1934 O O . VAL B 1 103 ? 23.802 11.783 16.367 1.00 17.67 103 VAL B O 1
ATOM 1938 N N . ILE B 1 104 ? 25.013 12.291 18.200 1.00 19.36 104 ILE B N 1
ATOM 1939 C CA . ILE B 1 104 ? 23.883 12.828 18.952 1.00 20.27 104 ILE B CA 1
ATOM 1940 C C . ILE B 1 104 ? 24.051 14.330 19.149 1.00 21.17 104 ILE B C 1
ATOM 1941 O O . ILE B 1 104 ? 25.110 14.781 19.592 1.00 20.17 104 ILE B O 1
ATOM 1946 N N . PRO B 1 105 ? 22.999 15.115 18.810 1.00 22.29 105 PRO B N 1
ATOM 1947 C CA . PRO B 1 105 ? 23.058 16.554 19.009 1.00 22.76 105 PRO B CA 1
ATOM 1948 C C . PRO B 1 105 ? 22.824 16.814 20.494 1.00 23.39 105 PRO B C 1
ATOM 1949 O O . PRO B 1 105 ? 21.851 16.309 21.057 1.00 22.99 105 PRO B O 1
ATOM 1953 N N . ILE B 1 106 ? 23.728 17.537 21.142 1.00 23.94 106 ILE B N 1
ATOM 1954 C CA . ILE B 1 106 ? 23.549 17.802 22.580 1.00 25.66 106 ILE B CA 1
ATOM 1955 C C . ILE B 1 106 ? 23.728 19.277 22.809 1.00 27.01 106 ILE B C 1
ATOM 1956 O O . ILE B 1 106 ? 24.762 19.819 22.442 1.00 26.08 106 ILE B O 1
ATOM 1961 N N . ASP B 1 107 ? 22.729 19.939 23.387 1.00 29.36 107 ASP B N 1
ATOM 1962 C CA . ASP B 1 107 ? 22.877 21.392 23.531 1.00 32.34 107 ASP B CA 1
ATOM 1963 C C . ASP B 1 107 ? 23.901 21.811 24.595 1.00 33.23 107 ASP B C 1
ATOM 1964 O O . ASP B 1 107 ? 24.062 21.145 25.619 1.00 32.71 107 ASP B O 1
ATOM 1969 N N . GLU B 1 108 ? 24.622 22.886 24.290 1.00 35.19 108 GLU B N 1
ATOM 1970 C CA . GLU B 1 108 ? 25.660 23.448 25.156 1.00 37.31 108 GLU B CA 1
ATOM 1971 C C . GLU B 1 108 ? 25.339 23.453 26.664 1.00 37.60 108 GLU B C 1
ATOM 1972 O O . GLU B 1 108 ? 26.247 23.298 27.485 1.00 37.51 108 GLU B O 1
ATOM 1978 N N . ASN B 1 109 ? 24.066 23.612 27.032 1.00 37.96 109 ASN B N 1
ATOM 1979 C CA . ASN B 1 109 ? 23.716 23.695 28.464 1.00 38.20 109 ASN B CA 1
ATOM 1980 C C . ASN B 1 109 ? 23.648 22.352 29.153 1.00 37.53 109 ASN B C 1
ATOM 1981 O O . ASN B 1 109 ? 23.688 22.281 30.385 1.00 38.20 109 ASN B O 1
ATOM 1986 N N . SER B 1 110 ? 23.532 21.289 28.359 1.00 36.44 110 SER B N 1
ATOM 1987 C CA . SER B 1 110 ? 23.506 19.907 28.875 1.00 35.09 110 SER B CA 1
ATOM 1988 C C . SER B 1 110 ? 24.905 19.302 29.022 1.00 33.68 110 SER B C 1
ATOM 1989 O O . SER B 1 110 ? 25.048 18.132 29.360 1.00 33.61 110 SER B O 1
ATOM 1992 N N . ILE B 1 111 ? 25.928 20.103 28.750 1.00 32.41 111 ILE B N 1
ATOM 1993 C CA . ILE B 1 111 ? 27.302 19.666 28.860 1.00 31.61 111 ILE B CA 1
ATOM 1994 C C . ILE B 1 111 ? 27.991 20.471 29.963 1.00 31.06 111 ILE B C 1
ATOM 1995 O O . ILE B 1 111 ? 28.191 21.676 29.811 1.00 30.77 111 ILE B O 1
ATOM 2000 N N . GLU B 1 112 ? 28.335 19.805 31.066 1.00 29.91 112 GLU B N 1
ATOM 2001 C CA . GLU B 1 112 ? 28.937 20.491 32.205 1.00 29.51 112 GLU B CA 1
ATOM 2002 C C . GLU B 1 112 ? 30.445 20.307 32.306 1.00 28.26 112 GLU B C 1
ATOM 2003 O O . GLU B 1 112 ? 31.005 19.383 31.717 1.00 27.36 112 GLU B O 1
ATOM 2009 N N . PRO B 1 113 ? 31.123 21.217 33.032 1.00 27.74 113 PRO B N 1
ATOM 2010 C CA . PRO B 1 113 ? 32.554 20.999 33.283 1.00 26.69 113 PRO B CA 1
ATOM 2011 C C . PRO B 1 113 ? 32.810 19.670 34.023 1.00 25.39 113 PRO B C 1
ATOM 2012 O O . PRO B 1 113 ? 31.929 19.152 34.712 1.00 23.90 113 PRO B O 1
ATOM 2016 N N . PRO B 1 114 ? 34.002 19.089 33.850 1.00 24.99 114 PRO B N 1
ATOM 2017 C CA . PRO B 1 114 ? 34.205 17.840 34.574 1.00 25.30 114 PRO B CA 1
ATOM 2018 C C . PRO B 1 114 ? 34.371 18.120 36.074 1.00 25.36 114 PRO B C 1
ATOM 2019 O O . PRO B 1 114 ? 34.839 19.209 36.439 1.00 25.68 114 PRO B O 1
ATOM 2023 N N . PRO B 1 115 ? 33.975 17.168 36.940 1.00 25.08 115 PRO B N 1
ATOM 2024 C CA . PRO B 1 115 ? 34.290 17.288 38.373 1.00 24.79 115 PRO B CA 1
ATOM 2025 C C . PRO B 1 115 ? 35.818 17.242 38.644 1.00 24.90 115 PRO B C 1
ATOM 2026 O O . PRO B 1 115 ? 36.595 16.823 37.764 1.00 24.27 115 PRO B O 1
ATOM 2030 N N . PRO B 1 116 ? 36.258 17.703 39.834 1.00 24.69 116 PRO B N 1
ATOM 2031 C CA . PRO B 1 116 ? 37.702 17.736 40.151 1.00 24.21 116 PRO B CA 1
ATOM 2032 C C . PRO B 1 116 ? 38.386 16.370 39.967 1.00 23.28 116 PRO B C 1
ATOM 2033 O O . PRO B 1 116 ? 39.532 16.320 39.512 1.00 24.01 116 PRO B O 1
ATOM 2037 N N . VAL B 1 117 ? 37.677 15.283 40.298 1.00 21.50 117 VAL B N 1
ATOM 2038 C CA . VAL B 1 117 ? 38.172 13.938 40.042 1.00 19.54 117 VAL B CA 1
ATOM 2039 C C . VAL B 1 117 ? 37.185 13.163 39.166 1.00 19.20 117 VAL B C 1
ATOM 2040 O O . VAL B 1 117 ? 36.024 12.985 39.514 1.00 19.22 117 VAL B O 1
ATOM 2044 N N . THR B 1 118 ? 37.654 12.708 38.018 1.00 18.51 118 THR B N 1
ATOM 2045 C CA . THR B 1 118 ? 36.781 11.994 37.082 1.00 18.56 118 THR B CA 1
ATOM 2046 C C . THR B 1 118 ? 37.009 10.475 37.148 1.00 19.10 118 THR B C 1
ATOM 2047 O O . THR B 1 118 ? 37.857 10.005 37.911 1.00 19.02 118 THR B O 1
ATOM 2051 N N . THR B 1 119 ? 36.247 9.724 36.341 1.00 19.93 119 THR B N 1
ATOM 2052 C CA . THR B 1 119 ? 36.274 8.260 36.286 1.00 20.17 119 THR B CA 1
ATOM 2053 C C . THR B 1 119 ? 37.571 7.791 35.672 1.00 19.84 119 THR B C 1
ATOM 2054 O O . THR B 1 119 ? 38.139 6.797 36.094 1.00 21.09 119 THR B O 1
ATOM 2058 N N . ILE B 1 120 ? 38.041 8.513 34.668 1.00 19.31 120 ILE B N 1
ATOM 2059 C CA . ILE B 1 120 ? 39.394 8.296 34.134 1.00 18.17 120 ILE B CA 1
ATOM 2060 C C . ILE B 1 120 ? 40.248 9.480 34.603 1.00 17.36 120 ILE B C 1
ATOM 2061 O O . ILE B 1 120 ? 39.770 10.332 35.352 1.00 17.06 120 ILE B O 1
ATOM 2066 N N . ASP B 1 121 ? 41.501 9.550 34.168 1.00 16.20 121 ASP B N 1
ATOM 2067 C CA . ASP B 1 121 ? 42.373 10.675 34.581 1.00 15.29 121 ASP B CA 1
ATOM 2068 C C . ASP B 1 121 ? 41.773 12.019 34.136 1.00 15.18 121 ASP B C 1
ATOM 2069 O O . ASP B 1 121 ? 41.268 12.140 33.026 1.00 14.59 121 ASP B O 1
ATOM 2074 N N . THR B 1 122 ? 41.813 13.011 35.032 1.00 15.48 122 THR B N 1
ATOM 2075 C CA . THR B 1 122 ? 41.343 14.378 34.783 1.00 14.91 122 THR B CA 1
ATOM 2076 C C . THR B 1 122 ? 42.002 15.049 33.562 1.00 14.21 122 THR B C 1
ATOM 2077 O O . THR B 1 122 ? 41.385 15.895 32.926 1.00 13.37 122 THR B O 1
ATOM 2081 N N . ALA B 1 123 ? 43.218 14.628 33.201 1.00 13.69 123 ALA B N 1
ATOM 2082 C CA . ALA B 1 123 ? 43.885 15.122 31.984 1.00 12.69 123 ALA B CA 1
ATOM 2083 C C . ALA B 1 123 ? 43.144 14.747 30.696 1.00 12.40 123 ALA B C 1
ATOM 2084 O O . ALA B 1 123 ? 43.329 15.390 29.662 1.00 11.04 123 ALA B O 1
ATOM 2086 N N . PHE B 1 124 ? 42.322 13.711 30.761 1.00 12.96 124 PHE B N 1
ATOM 2087 C CA . PHE B 1 124 ? 41.673 13.144 29.558 1.00 13.60 124 PHE B CA 1
ATOM 2088 C C . PHE B 1 124 ? 40.168 13.419 29.397 1.00 13.95 124 PHE B C 1
ATOM 2089 O O . PHE B 1 124 ? 39.529 12.876 28.500 1.00 13.48 124 PHE B O 1
ATOM 2097 N N . VAL B 1 125 ? 39.607 14.239 30.271 1.00 15.31 125 VAL B N 1
ATOM 2098 C CA . VAL B 1 125 ? 38.183 14.542 30.233 1.00 16.59 125 VAL B CA 1
ATOM 2099 C C . VAL B 1 125 ? 37.910 16.030 29.981 1.00 17.66 125 VAL B C 1
ATOM 2100 O O . VAL B 1 125 ? 38.347 16.904 30.754 1.00 17.28 125 VAL B O 1
ATOM 2104 N N . GLU B 1 126 ? 37.138 16.288 28.925 1.00 18.16 126 GLU B N 1
ATOM 2105 C CA . GLU B 1 126 ? 36.758 17.639 28.509 1.00 20.34 126 GLU B CA 1
ATOM 2106 C C . GLU B 1 126 ? 35.457 18.137 29.172 1.00 20.43 126 GLU B C 1
ATOM 2107 O O . GLU B 1 126 ? 35.375 19.275 29.635 1.00 21.32 126 GLU B O 1
ATOM 2113 N N . GLY B 1 127 ? 34.443 17.281 29.210 1.00 20.37 127 GLY B N 1
ATOM 2114 C CA . GLY B 1 127 ? 33.134 17.654 29.703 1.00 19.49 127 GLY B CA 1
ATOM 2115 C C . GLY B 1 127 ? 32.322 16.411 29.950 1.00 18.84 127 GLY B C 1
ATOM 2116 O O . GLY B 1 127 ? 32.729 15.327 29.562 1.00 18.17 127 GLY B O 1
ATOM 2117 N N . ILE B 1 128 ? 31.177 16.577 30.603 1.00 19.41 128 ILE B N 1
ATOM 2118 C CA . ILE B 1 128 ? 30.290 15.467 30.927 1.00 20.98 128 ILE B CA 1
ATOM 2119 C C . ILE B 1 128 ? 28.924 15.752 30.310 1.00 22.01 128 ILE B C 1
ATOM 2120 O O . ILE B 1 128 ? 28.256 16.664 30.728 1.00 22.44 128 ILE B O 1
ATOM 2125 N N . ALA B 1 129 ? 28.536 14.983 29.305 1.00 23.65 129 ALA B N 1
ATOM 2126 C CA . ALA B 1 129 ? 27.303 15.246 28.575 1.00 26.11 129 ALA B CA 1
ATOM 2127 C C . ALA B 1 129 ? 26.207 14.316 29.084 1.00 27.91 129 ALA B C 1
ATOM 2128 O O . ALA B 1 129 ? 26.442 13.125 29.298 1.00 28.38 129 ALA B O 1
ATOM 2130 N N . LYS B 1 130 ? 25.028 14.869 29.335 1.00 30.38 130 LYS B N 1
ATOM 2131 C CA . LYS B 1 130 ? 23.907 14.061 29.803 1.00 33.50 130 LYS B CA 1
ATOM 2132 C C . LYS B 1 130 ? 22.702 14.270 28.904 1.00 34.82 130 LYS B C 1
ATOM 2133 O O . LYS B 1 130 ? 22.249 15.396 28.716 1.00 35.22 130 LYS B O 1
ATOM 2139 N N . THR B 1 131 ? 22.213 13.181 28.319 1.00 36.84 131 THR B N 1
ATOM 2140 C CA . THR B 1 131 ? 21.074 13.249 27.396 1.00 38.62 131 THR B CA 1
ATOM 2141 C C . THR B 1 131 ? 20.465 11.872 27.174 1.00 39.32 131 THR B C 1
ATOM 2142 O O . THR B 1 131 ? 21.172 10.869 27.264 1.00 39.32 131 THR B O 1
ATOM 2146 N N . ASP B 1 132 ? 19.157 11.828 26.887 1.00 40.42 132 ASP B N 1
ATOM 2147 C CA . ASP B 1 132 ? 18.411 10.553 26.673 1.00 41.12 132 ASP B CA 1
ATOM 2148 C C . ASP B 1 132 ? 18.775 9.488 27.724 1.00 40.99 132 ASP B C 1
ATOM 2149 O O . ASP B 1 132 ? 19.085 8.342 27.374 1.00 40.99 132 ASP B O 1
ATOM 2154 N N . ASP B 1 133 ? 18.750 9.881 29.000 1.00 40.92 133 ASP B N 1
ATOM 2155 C CA . ASP B 1 133 ? 19.159 9.010 30.115 1.00 41.20 133 ASP B CA 1
ATOM 2156 C C . ASP B 1 133 ? 20.571 8.399 29.974 1.00 40.05 133 ASP B C 1
ATOM 2157 O O . ASP B 1 133 ? 20.936 7.501 30.736 1.00 40.71 133 ASP B O 1
ATOM 2162 N N . LYS B 1 134 ? 21.358 8.887 29.010 1.00 38.09 134 LYS B N 1
ATOM 2163 C CA . LYS B 1 134 ? 22.776 8.506 28.869 1.00 36.10 134 LYS B CA 1
ATOM 2164 C C . LYS B 1 134 ? 23.687 9.549 29.513 1.00 34.10 134 LYS B C 1
ATOM 2165 O O . LYS B 1 134 ? 23.364 10.734 29.547 1.00 34.74 134 LYS B O 1
ATOM 2171 N N . MET B 1 135 ? 24.822 9.099 30.028 1.00 31.86 135 MET B N 1
ATOM 2172 C CA . MET B 1 135 ? 25.912 9.993 30.422 1.00 29.68 135 MET B CA 1
ATOM 2173 C C . MET B 1 135 ? 27.131 9.674 29.569 1.00 27.52 135 MET B C 1
ATOM 2174 O O . MET B 1 135 ? 27.555 8.522 29.453 1.00 27.06 135 MET B O 1
ATOM 2179 N N . ILE B 1 136 ? 27.686 10.710 28.953 1.00 25.34 136 ILE B N 1
ATOM 2180 C CA . ILE B 1 136 ? 28.790 10.542 28.013 1.00 21.85 136 ILE B CA 1
ATOM 2181 C C . ILE B 1 136 ? 29.976 11.391 28.438 1.00 20.64 136 ILE B C 1
ATOM 2182 O O . ILE B 1 136 ? 29.859 12.578 28.663 1.00 20.80 136 ILE B O 1
ATOM 2187 N N . ILE B 1 137 ? 31.128 10.758 28.533 1.00 19.21 137 ILE B N 1
ATOM 2188 C CA . ILE B 1 137 ? 32.359 11.459 28.835 1.00 17.90 137 ILE B CA 1
ATOM 2189 C C . ILE B 1 137 ? 32.982 12.000 27.552 1.00 16.61 137 ILE B C 1
ATOM 2190 O O . ILE B 1 137 ? 33.388 11.229 26.685 1.00 16.15 137 ILE B O 1
ATOM 2195 N N . ILE B 1 138 ? 33.051 13.328 27.440 1.00 16.05 138 ILE B N 1
ATOM 2196 C CA . ILE B 1 138 ? 33.745 13.981 26.334 1.00 16.07 138 ILE B CA 1
ATOM 2197 C C . ILE B 1 138 ? 35.228 14.022 26.668 1.00 15.79 138 ILE B C 1
ATOM 2198 O O . ILE B 1 138 ? 35.631 14.674 27.626 1.00 15.26 138 ILE B O 1
ATOM 2203 N N . ILE B 1 139 ? 36.027 13.320 25.866 1.00 15.79 139 ILE B N 1
ATOM 2204 C CA . ILE B 1 139 ? 37.443 13.176 26.155 1.00 15.53 139 ILE B CA 1
ATOM 2205 C C . ILE B 1 139 ? 38.194 14.394 25.655 1.00 15.66 139 ILE B C 1
ATOM 2206 O O . ILE B 1 139 ? 37.814 14.984 24.633 1.00 16.43 139 ILE B O 1
ATOM 2211 N N . LYS B 1 140 ? 39.244 14.786 26.377 1.00 15.33 140 LYS B N 1
ATOM 2212 C CA . LYS B 1 140 ? 40.126 15.835 25.902 1.00 14.52 140 LYS B CA 1
ATOM 2213 C C . LYS B 1 140 ? 41.288 15.208 25.132 1.00 14.03 140 LYS B C 1
ATOM 2214 O O . LYS B 1 140 ? 41.949 14.295 25.628 1.00 13.90 140 LYS B O 1
ATOM 2220 N N . LEU B 1 141 ? 41.571 15.729 23.943 1.00 13.81 141 LEU B N 1
ATOM 2221 C CA . LEU B 1 141 ? 42.585 15.153 23.050 1.00 13.76 141 LEU B CA 1
ATOM 2222 C C . LEU B 1 141 ? 44.005 15.586 23.381 1.00 13.86 141 LEU B C 1
ATOM 2223 O O . LEU B 1 141 ? 44.947 14.852 23.129 1.00 13.26 141 LEU B O 1
ATOM 2228 N N . HIS B 1 142 ? 44.125 16.791 23.933 1.00 14.08 142 HIS B N 1
ATOM 2229 C CA . HIS B 1 142 ? 45.388 17.524 24.073 1.00 15.45 142 HIS B CA 1
ATOM 2230 C C . HIS B 1 142 ? 46.550 16.694 24.604 1.00 15.04 142 HIS B C 1
ATOM 2231 O O . HIS B 1 142 ? 47.633 16.711 23.990 1.00 15.14 142 HIS B O 1
ATOM 2238 N N . PHE B 1 143 ? 46.319 15.955 25.698 1.00 13.81 143 PHE B N 1
ATOM 2239 C CA . PHE B 1 143 ? 47.377 15.225 26.389 1.00 13.92 143 PHE B CA 1
ATOM 2240 C C . PHE B 1 143 ? 47.468 13.732 26.141 1.00 13.49 143 PHE B C 1
ATOM 2241 O O . PHE B 1 143 ? 48.297 13.072 26.764 1.00 12.22 143 PHE B O 1
ATOM 2249 N N . LEU B 1 144 ? 46.668 13.208 25.213 1.00 12.92 144 LEU B N 1
ATOM 2250 C CA . LEU B 1 144 ? 46.605 11.750 25.005 1.00 12.99 144 LEU B CA 1
ATOM 2251 C C . LEU B 1 144 ? 47.947 11.117 24.673 1.00 14.14 144 LEU B C 1
ATOM 2252 O O . LEU B 1 144 ? 48.222 9.980 25.086 1.00 13.35 144 LEU B O 1
ATOM 2257 N N . PHE B 1 145 ? 48.774 11.860 23.935 1.00 15.92 145 PHE B N 1
ATOM 2258 C CA . PHE B 1 145 ? 50.090 11.385 23.482 1.00 18.28 145 PHE B CA 1
ATOM 2259 C C . PHE B 1 145 ? 51.254 11.915 24.329 1.00 20.21 145 PHE B C 1
ATOM 2260 O O . PHE B 1 145 ? 52.415 11.665 24.008 1.00 20.13 145 PHE B O 1
ATOM 2268 N N . GLU B 1 146 ? 50.950 12.638 25.404 1.00 22.50 146 GLU B N 1
ATOM 2269 C CA . GLU B 1 146 ? 52.004 13.252 26.207 1.00 25.37 146 GLU B CA 1
ATOM 2270 C C . GLU B 1 146 ? 52.460 12.345 27.339 1.00 26.84 146 GLU B C 1
ATOM 2271 O O . GLU B 1 146 ? 51.712 12.105 28.297 1.00 26.58 146 GLU B O 1
ATOM 2277 N N . VAL B 1 147 ? 53.694 11.847 27.206 1.00 28.21 147 VAL B N 1
ATOM 2278 C CA . VAL B 1 147 ? 54.279 10.867 28.119 1.00 29.65 147 VAL B CA 1
ATOM 2279 C C . VAL B 1 147 ? 55.369 11.545 28.932 1.00 31.51 147 VAL B C 1
ATOM 2280 O O . VAL B 1 147 ? 56.455 11.819 28.416 1.00 31.46 147 VAL B O 1
ATOM 2284 N N . ASN B 1 148 ? 55.059 11.834 30.197 1.00 33.87 148 ASN B N 1
ATOM 2285 C CA . ASN B 1 148 ? 55.997 12.515 31.107 1.00 35.99 148 ASN B CA 1
ATOM 2286 C C . ASN B 1 148 ? 56.605 13.773 30.481 1.00 36.11 148 ASN B C 1
ATOM 2287 O O . ASN B 1 148 ? 57.833 13.892 30.354 1.00 37.07 148 ASN B O 1
ATOM 2292 N N . GLY B 1 149 ? 55.732 14.692 30.066 1.00 35.78 149 GLY B N 1
ATOM 2293 C CA . GLY B 1 149 ? 56.143 15.935 29.441 1.00 35.71 149 GLY B CA 1
ATOM 2294 C C . GLY B 1 149 ? 56.360 15.924 27.936 1.00 36.01 149 GLY B C 1
ATOM 2295 O O . GLY B 1 149 ? 56.273 16.977 27.319 1.00 36.01 149 GLY B O 1
ATOM 2296 N N . LYS B 1 150 ? 56.633 14.760 27.334 1.00 35.96 150 LYS B N 1
ATOM 2297 C CA . LYS B 1 150 ? 56.969 14.697 25.892 1.00 36.39 150 LYS B CA 1
ATOM 2298 C C . LYS B 1 150 ? 55.869 14.084 25.013 1.00 35.67 150 LYS B C 1
ATOM 2299 O O . LYS B 1 150 ? 55.374 13.007 25.332 1.00 35.46 150 LYS B O 1
ATOM 2305 N N . GLU B 1 151 ? 55.534 14.751 23.901 1.00 35.05 151 GLU B N 1
ATOM 2306 C CA . GLU B 1 151 ? 54.642 14.193 22.865 1.00 35.44 151 GLU B CA 1
ATOM 2307 C C . GLU B 1 151 ? 55.256 12.972 22.174 1.00 34.71 151 GLU B C 1
ATOM 2308 O O . GLU B 1 151 ? 56.234 13.091 21.434 1.00 35.23 151 GLU B O 1
ATOM 2314 N N . MET B 1 152 ? 54.692 11.802 22.435 1.00 33.36 152 MET B N 1
ATOM 2315 C CA . MET B 1 152 ? 55.203 10.546 21.888 1.00 33.04 152 MET B CA 1
ATOM 2316 C C . MET B 1 152 ? 54.621 10.280 20.493 1.00 32.22 152 MET B C 1
ATOM 2317 O O . MET B 1 152 ? 53.397 10.208 20.318 1.00 31.03 152 MET B O 1
ATOM 2322 N N . LEU B 1 153 ? 55.521 10.175 19.513 1.00 32.03 153 LEU B N 1
ATOM 2323 C CA . LEU B 1 153 ? 55.211 9.917 18.089 1.00 32.34 153 LEU B CA 1
ATOM 2324 C C . LEU B 1 153 ? 54.440 11.052 17.404 1.00 33.31 153 LEU B C 1
ATOM 2325 O O . LEU B 1 153 ? 54.518 11.226 16.199 1.00 32.65 153 LEU B O 1
ATOM 2330 N N . LEU B 1 154 ? 53.701 11.821 18.185 1.00 34.95 154 LEU B N 1
ATOM 2331 C CA . LEU B 1 154 ? 52.947 12.931 17.653 1.00 36.92 154 LEU B CA 1
ATOM 2332 C C . LEU B 1 154 ? 53.911 14.090 17.508 1.00 38.51 154 LEU B C 1
ATOM 2333 O O . LEU B 1 154 ? 54.828 14.246 18.321 1.00 39.86 154 LEU B O 1
ATOM 2338 N N . ASN B 1 155 ? 53.723 14.886 16.461 1.00 40.27 155 ASN B N 1
ATOM 2339 C CA . ASN B 1 155 ? 54.619 16.009 16.195 1.00 41.59 155 ASN B CA 1
ATOM 2340 C C . ASN B 1 155 ? 54.186 17.366 16.760 1.00 42.14 155 ASN B C 1
ATOM 2341 O O . ASN B 1 155 ? 55.070 18.188 17.033 1.00 42.40 155 ASN B O 1
#

Solvent-accessible surface area: 16116 Å² total; per-residue (Å²): 135,157,150,149,183,162,95,117,137,68,43,38,2,0,0,0,13,1,17,130,63,40,1,0,2,25,31,167,48,0,58,4,4,20,82,19,110,93,36,90,156,59,108,170,30,31,146,22,5,34,0,23,12,115,28,123,61,129,122,1,10,0,0,20,0,15,83,47,25,63,14,27,124,133,44,141,56,133,25,4,23,0,0,0,0,85,4,108,56,83,86,1,0,0,16,0,7,13,35,62,22,6,20,69,24,91,112,137,58,34,97,112,36,68,124,136,32,69,6,89,45,43,17,3,92,1,6,2,146,21,97,148,107,100,2,4,3,2,79,23,83,72,0,0,54,57,101,74,160,28,56,60,20,108,138,62,78,34,3,5,0,0,14,0,33,170,74,48,1,0,3,37,14,108,41,8,33,19,37,14,98,134,57,103,57,79,170,57,107,170,32,34,150,24,6,36,0,26,2,95,25,124,49,130,112,2,9,0,0,16,0,16,93,47,17,69,31,74,57,98,56,175,62,169,47,16,29,12,0,1,0,68,4,92,54,72,90,0,0,0,23,1,28,16,25,35,33,12,5,33,3,78,110,142,48,41,78,113,47,67,130,126,20,102,13,86,68,35,14,4,93,3,17,0,112,32,59,160,68,82,0,2,13,4,53,20,89,70,0,0,54,45,149,62,161,54,49,73,11,149

Nearest PDB structures (foldseek):
  2qdl-assembly1_A  TM=1.007E+00  e=6.153E-32  Caldanaerobacter subterraneus subsp. tengcongensis MB4
  2qdl-assembly2_B  TM=9.690E-01  e=9.611E-26  Caldanaerobacter subterraneus subsp. tengcongensis MB4
  4jpb-assembly1_W  TM=8.811E-01  e=6.414E-13  Thermotoga maritima MSB8
  8c5v-assembly1_H  TM=8.681E-01  e=6.448E-12  Escherichia coli
  2ho9-assembly1_A  TM=7.974E-01  e=8.668E-12  Escherichia coli

Sequence (300 aa):
KHHHHHHPMPKKIVVFSLAEELYGLDIFDVHEVVKDVSITKIPETPEFIEGIINLRGKIIPVIDLKKRFGIGKRGKSKDSRIIIVEILGQKAGLIVDAVHEVIPIDENSIEPPPPVTTIDTAFVEGIAKTDDKMIIIIKLHFLFEVNGKEMLLNMPKKIVVFSLAEELYGLDIFDVHEVVKDVSITKIPETPEFIEGIINLRGKIIPVIDLKKRFGIGKRGKSKDSRIIIVEILGQKAGLIVDAVHEVIPIDENSIEPPPPVTTIDTAFVEGIAKTDDKMIIIIKLHFLFEVNGKEMLLN

Radius of gyration: 20.3 Å; Cα contacts (8 Å, |Δi|>4): 624; chains: 2; bounding box: 60×45×58 Å

Secondary structure (DSSP, 8-state):
-----SS---EEEEEEEETTEEEEEEGGG--EEEES--PBP-TTS-TTEEEEEEETTEEEEEEEHHHHHT--S---STT-EEEEEEETTEEEEEEESEEEEEEEE-GGGPBPPPSS-SS-GGGEEEEEEETTEEEEEEP-TTTTEETTEESS--/--EEEEEEEETTEEEEEEGGGEEEEE-S---B--TT--TTEEEEEEETTEEEEEEEHHHHTT----S--TT-EEEEEEETTEEEEEEESEEEEEEEE-GGGEEPPPSS-SS-GGGEEEEEEETTEEEEEE--TTTTEETTEESS--

CATH classification: 2.30.30.40 (+1 more: 2.40.50.180)

Foldseek 3Di:
DDDDPPDDDFFKWFWFDDAHAIATEGVVFQPDKAWPDDFDADPPDPPQFRHWDQDVNDTATEGEVCSLFVNDRDQADRQWIWGWGAEPNHIYTYITNHRDDMDGDHPVQWAQDDCDDSGHSVQFPTWHAPDNHIYTYTDPHCSQQDPNDGDVTD/DFFWWWWFAAVPAIATEGVVFWDDKDPDFDADADPPDPPQFRHWGQDPNDTATEGEVCVLQVHDDDDADNQWIWTWGAEPNDTYTYIGRHIDGTDGAHPVQWAADPPCDPTHPQFFGTWGADPNGIYTYTDDHCSQQDPNDRHPTD